Protein 2Q2G (pdb70)

Structure (mmCIF, N/CA/C/O backbone):
data_2Q2G
#
_entry.id   2Q2G
#
_cell.length_a   162.480
_cell.length_b   60.590
_cell.length_c   48.830
_cell.angle_alpha   90.00
_cell.angle_beta   106.19
_cell.angle_gamma   90.00
#
_symmetry.space_group_name_H-M   'C 1 2 1'
#
loop_
_entity.id
_entity.type
_entity.pdbx_description
1 polymer 'Heat shock 40 kDa protein, putative (fragment)'
2 non-polymer 'SULFATE ION'
3 water water
#
loop_
_atom_site.group_PDB
_atom_site.id
_atom_site.type_symbol
_atom_site.label_atom_id
_atom_site.label_alt_id
_atom_site.label_comp_id
_atom_site.label_asym_id
_atom_site.label_entity_id
_atom_site.label_seq_id
_atom_site.pdbx_PDB_ins_code
_atom_site.Cartn_x
_atom_site.Cartn_y
_atom_site.Cartn_z
_atom_site.occupancy
_atom_site.B_iso_or_equiv
_atom_site.auth_seq_id
_atom_site.auth_comp_id
_atom_site.auth_asym_id
_atom_site.auth_atom_id
_atom_site.pdbx_PDB_model_num
ATOM 1 N N . ARG A 1 4 ? -34.839 42.498 23.234 1.00 53.51 4 ARG A N 1
ATOM 2 C CA . ARG A 1 4 ? -33.650 41.745 22.745 1.00 53.74 4 ARG A CA 1
ATOM 3 C C . ARG A 1 4 ? -34.074 40.527 21.922 1.00 52.55 4 ARG A C 1
ATOM 4 O O . ARG A 1 4 ? -35.266 40.313 21.686 1.00 50.60 4 ARG A O 1
ATOM 12 N N . SER A 1 5 ? -33.096 39.737 21.482 1.00 51.66 5 SER A N 1
ATOM 13 C CA . SER A 1 5 ? -33.375 38.540 20.689 1.00 49.84 5 SER A CA 1
ATOM 14 C C . SER A 1 5 ? -32.109 37.755 20.358 1.00 48.50 5 SER A C 1
ATOM 15 O O . SER A 1 5 ? -31.015 38.317 20.297 1.00 49.16 5 SER A O 1
ATOM 18 N N . HIS A 1 6 ? -32.273 36.451 20.144 1.00 46.01 6 HIS A N 1
ATOM 19 C CA . HIS A 1 6 ? -31.164 35.558 19.812 1.00 43.74 6 HIS A CA 1
ATOM 20 C C . HIS A 1 6 ? -31.654 34.499 18.816 1.00 40.86 6 HIS A C 1
ATOM 21 O O . HIS A 1 6 ? -32.850 34.189 18.780 1.00 37.89 6 HIS A O 1
ATOM 28 N N . GLU A 1 7 ? -30.734 33.942 18.025 1.00 36.92 7 GLU A N 1
ATOM 29 C CA . GLU A 1 7 ? -31.085 32.943 17.009 1.00 33.90 7 GLU A CA 1
ATOM 30 C C . GLU A 1 7 ? -30.843 31.499 17.431 1.00 30.60 7 GLU A C 1
ATOM 31 O O . GLU A 1 7 ? -29.871 31.195 18.119 1.00 32.33 7 GLU A O 1
ATOM 37 N N . VAL A 1 8 ? -31.722 30.611 16.980 1.00 25.92 8 VAL A N 1
ATOM 38 C CA . VAL A 1 8 ? -31.645 29.184 17.301 1.00 23.13 8 VAL A CA 1
ATOM 39 C C . VAL A 1 8 ? -31.882 28.362 16.035 1.00 20.76 8 VAL A C 1
ATOM 40 O O . VAL A 1 8 ? -32.841 28.596 15.310 1.00 17.63 8 VAL A O 1
ATOM 44 N N . PRO A 1 9 ? -31.015 27.382 15.755 1.00 19.26 9 PRO A N 1
ATOM 45 C CA . PRO A 1 9 ? -31.243 26.596 14.536 1.00 19.11 9 PRO A CA 1
ATOM 46 C C . PRO A 1 9 ? -32.545 25.782 14.574 1.00 17.27 9 PRO A C 1
ATOM 47 O O . PRO A 1 9 ? -32.961 25.296 15.628 1.00 16.20 9 PRO A O 1
ATOM 51 N N . LEU A 1 10 ? -33.197 25.661 13.423 1.00 15.17 10 LEU A N 1
ATOM 52 C CA . LEU A 1 10 ? -34.406 24.852 13.283 1.00 14.51 10 LEU A CA 1
ATOM 53 C C . LEU A 1 10 ? -34.031 23.827 12.207 1.00 16.03 10 LEU A C 1
ATOM 54 O O . LEU A 1 10 ? -34.019 24.141 11.014 1.00 13.70 10 LEU A O 1
ATOM 59 N N . LEU A 1 11 ? -33.714 22.606 12.630 1.00 15.85 11 LEU A N 1
ATOM 60 C CA . LEU A 1 11 ? -33.294 21.558 11.697 1.00 16.47 11 LEU A CA 1
ATOM 61 C C . LEU A 1 11 ? -34.435 20.888 10.939 1.00 14.74 11 LEU A C 1
ATOM 62 O O . LEU A 1 11 ? -35.344 20.324 11.543 1.00 16.66 11 LEU A O 1
ATOM 67 N N . VAL A 1 12 ? -34.369 20.938 9.612 1.00 15.12 12 VAL A N 1
ATOM 68 C CA . VAL A 1 12 ? -35.399 20.336 8.757 1.00 13.58 12 VAL A CA 1
ATOM 69 C C . VAL A 1 12 ? -34.760 19.395 7.736 1.00 13.68 12 VAL A C 1
ATOM 70 O O . VAL A 1 12 ? -33.553 19.425 7.539 1.00 16.05 12 VAL A O 1
ATOM 74 N N . THR A 1 13 ? -35.571 18.562 7.090 1.00 15.43 13 THR A N 1
ATOM 75 C CA . THR A 1 13 ? -35.053 17.647 6.070 1.00 16.31 13 THR A CA 1
ATOM 76 C C . THR A 1 13 ? -35.421 18.156 4.687 1.00 14.75 13 THR A C 1
ATOM 77 O O . THR A 1 13 ? -36.321 18.991 4.543 1.00 15.20 13 THR A O 1
ATOM 81 N N . LEU A 1 14 ? -34.730 17.654 3.668 1.00 13.35 14 LEU A N 1
ATOM 82 C CA . LEU A 1 14 ? -35.044 18.055 2.303 1.00 12.54 14 LEU A CA 1
ATOM 83 C C . LEU A 1 14 ? -36.470 17.628 1.988 1.00 12.85 14 LEU A C 1
ATOM 84 O O . LEU A 1 14 ? -37.155 18.278 1.204 1.00 11.63 14 LEU A O 1
ATOM 89 N N . GLU A 1 15 ? -36.923 16.526 2.589 1.00 12.32 15 GLU A N 1
ATOM 90 C CA . GLU A 1 15 ? -38.283 16.083 2.335 1.00 14.22 15 GLU A CA 1
ATOM 91 C C . GLU A 1 15 ? -39.284 17.140 2.831 1.00 14.71 15 GLU A C 1
ATOM 92 O O . GLU A 1 15 ? -40.298 17.396 2.187 1.00 12.31 15 GLU A O 1
ATOM 98 N N . GLU A 1 16 ? -38.992 17.751 3.975 1.00 13.38 16 GLU A N 1
ATOM 99 C CA . GLU A 1 16 ? -39.875 18.764 4.535 1.00 14.62 16 GLU A CA 1
ATOM 100 C C . GLU A 1 16 ? -39.878 20.047 3.699 1.00 12.77 16 GLU A C 1
ATOM 101 O O . GLU A 1 16 ? -40.929 20.676 3.508 1.00 14.20 16 GLU A O 1
ATOM 107 N N . LEU A 1 17 ? -38.713 20.413 3.177 1.00 13.15 17 LEU A N 1
ATOM 108 C CA . LEU A 1 17 ? -38.592 21.621 2.366 1.00 14.56 17 LEU A CA 1
ATOM 109 C C . LEU A 1 17 ? -39.178 21.414 0.971 1.00 16.13 17 LEU A C 1
ATOM 110 O O . LEU A 1 17 ? -39.493 22.376 0.267 1.00 15.15 17 LEU A O 1
ATOM 115 N N . TYR A 1 18 ? -39.322 20.154 0.574 1.00 15.22 18 TYR A N 1
ATOM 116 C CA . TYR A 1 18 ? -39.881 19.821 -0.736 1.00 13.93 18 TYR A CA 1
ATOM 117 C C . TYR A 1 18 ? -41.417 19.835 -0.678 1.00 16.03 18 TYR A C 1
ATOM 118 O O . TYR A 1 18 ? -42.082 20.473 -1.493 1.00 15.60 18 TYR A O 1
ATOM 127 N N . LEU A 1 19 ? -41.976 19.139 0.305 1.00 16.35 19 LEU A N 1
ATOM 128 C CA . LEU A 1 19 ? -43.423 19.039 0.443 1.00 17.65 19 LEU A CA 1
ATOM 129 C C . LEU A 1 19 ? -44.083 20.091 1.328 1.00 19.03 19 LEU A C 1
ATOM 130 O O . LEU A 1 19 ? -45.280 20.335 1.211 1.00 18.49 19 LEU A O 1
ATOM 135 N N . GLY A 1 20 ? -43.300 20.731 2.188 1.00 18.99 20 GLY A N 1
ATOM 136 C CA . GLY A 1 20 ? -43.875 21.681 3.125 1.00 18.48 20 GLY A CA 1
ATOM 137 C C . GLY A 1 20 ? -44.294 20.830 4.316 1.00 17.33 20 GLY A C 1
ATOM 138 O O . GLY A 1 20 ? -44.588 19.639 4.157 1.00 20.09 20 GLY A O 1
ATOM 139 N N . LYS A 1 21 ? -44.331 21.410 5.508 1.00 16.17 21 LYS A N 1
ATOM 140 C CA . LYS A 1 21 ? -44.708 20.639 6.684 1.00 17.29 21 LYS A CA 1
ATOM 141 C C . LYS A 1 21 ? -45.183 21.545 7.812 1.00 17.10 21 LYS A C 1
ATOM 142 O O . LYS A 1 21 ? -44.594 22.592 8.062 1.00 16.77 21 LYS A O 1
ATOM 148 N N . ARG A 1 22 ? -46.256 21.152 8.486 1.00 19.50 22 ARG A N 1
ATOM 149 C CA . ARG A 1 22 ? -46.747 21.940 9.611 1.00 23.82 22 ARG A CA 1
ATOM 150 C C . ARG A 1 22 ? -46.527 21.060 10.829 1.00 24.09 22 ARG A C 1
ATOM 151 O O . ARG A 1 22 ? -47.001 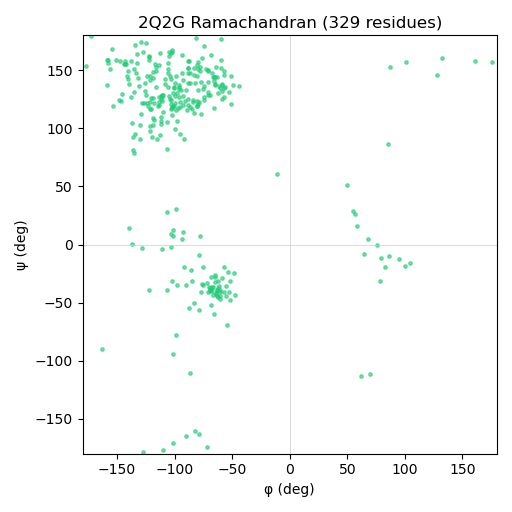19.926 10.862 1.00 23.31 22 ARG A O 1
ATOM 159 N N . LYS A 1 23 ? -45.785 21.551 11.818 1.00 22.98 23 LYS A N 1
ATOM 160 C CA . LYS A 1 23 ? -45.556 20.735 13.004 1.00 24.34 23 LYS A CA 1
ATOM 161 C C . LYS A 1 23 ? -45.248 21.514 14.277 1.00 23.29 23 LYS A C 1
ATOM 162 O O . LYS A 1 23 ? -45.002 22.721 14.246 1.00 22.94 23 LYS A O 1
ATOM 168 N N . LYS A 1 24 ? -45.283 20.797 15.395 1.00 24.55 24 LYS A N 1
ATOM 169 C CA . LYS A 1 24 ? -45.018 21.363 16.710 1.00 24.55 24 LYS A CA 1
ATOM 170 C C . LYS A 1 24 ? -43.528 21.257 17.009 1.00 24.97 24 LYS A C 1
ATOM 171 O O . LYS A 1 24 ? -42.912 20.205 16.814 1.00 22.85 24 LYS A O 1
ATOM 177 N N . ILE A 1 25 ? -42.968 22.365 17.480 1.00 22.20 25 ILE A N 1
ATOM 178 C CA . ILE A 1 25 ? -41.556 22.482 17.804 1.00 22.28 25 ILE A CA 1
ATOM 179 C C . ILE A 1 25 ? -41.378 22.869 19.265 1.00 22.60 25 ILE A C 1
ATOM 180 O O . ILE A 1 25 ? -42.148 23.668 19.793 1.00 22.85 25 ILE A O 1
ATOM 185 N N . LYS A 1 26 ? -40.368 22.308 19.919 1.00 20.24 26 LYS A N 1
ATOM 186 C CA . LYS A 1 26 ? -40.119 22.668 21.305 1.00 19.95 26 LYS A CA 1
ATOM 187 C C . LYS A 1 26 ? -38.992 23.687 21.352 1.00 18.54 26 LYS A C 1
ATOM 188 O O . LYS A 1 26 ? -37.935 23.472 20.769 1.00 18.38 26 LYS A O 1
ATOM 194 N N . VAL A 1 27 ? -39.227 24.809 22.022 1.00 17.00 27 VAL A N 1
ATOM 195 C CA . VAL A 1 27 ? -38.189 25.823 22.142 1.00 16.59 27 VAL A CA 1
ATOM 196 C C . VAL A 1 27 ? -37.929 26.053 23.623 1.00 17.80 27 VAL A C 1
ATOM 197 O O . VAL A 1 27 ? -38.743 25.692 24.473 1.00 18.02 27 VAL A O 1
ATOM 201 N N . THR A 1 28 ? -36.792 26.658 23.925 1.00 15.58 28 THR A N 1
ATOM 202 C CA . THR A 1 28 ? -36.432 26.931 25.300 1.00 20.00 28 THR A CA 1
ATOM 203 C C . THR A 1 28 ? -35.944 28.367 25.378 1.00 20.27 28 THR A C 1
ATOM 204 O O . THR A 1 28 ? -35.362 28.886 24.426 1.00 19.85 28 THR A O 1
ATOM 208 N N . ARG A 1 29 ? -36.190 29.010 26.509 1.00 20.48 29 ARG A N 1
ATOM 209 C CA . ARG A 1 29 ? -35.747 30.383 26.698 1.00 20.21 29 ARG A CA 1
ATOM 210 C C . ARG A 1 29 ? -35.670 30.715 28.188 1.00 20.50 29 ARG A C 1
ATOM 211 O O . ARG A 1 29 ? -36.296 30.048 29.012 1.00 17.37 29 ARG A O 1
ATOM 219 N N . LYS A 1 30 ? -34.893 31.745 28.511 1.00 20.52 30 LYS A N 1
ATOM 220 C CA . LYS A 1 30 ? -34.675 32.198 29.887 1.00 21.35 30 LYS A CA 1
ATOM 221 C C . LYS A 1 30 ? -35.874 32.941 30.477 1.00 22.19 30 LYS A C 1
ATOM 222 O O . LYS A 1 30 ? -36.373 33.906 29.890 1.00 21.40 30 LYS A O 1
ATOM 228 N N . ARG A 1 31 ? -36.329 32.492 31.646 1.00 20.02 31 ARG A N 1
ATOM 229 C CA . ARG A 1 31 ? -37.462 33.119 32.329 1.00 21.18 31 ARG A CA 1
ATOM 230 C C . ARG A 1 31 ? -37.204 33.158 33.842 1.00 20.55 31 ARG A C 1
ATOM 231 O O . ARG A 1 31 ? -36.626 32.223 34.394 1.00 21.18 31 ARG A O 1
ATOM 239 N N . PHE A 1 32 ? -37.625 34.236 34.499 1.00 20.56 32 PHE A N 1
ATOM 240 C CA . PHE A 1 32 ? -37.460 34.364 35.949 1.00 23.31 32 PHE A CA 1
ATOM 241 C C . PHE A 1 32 ? -38.642 33.715 36.650 1.00 22.15 32 PHE A C 1
ATOM 242 O O . PHE A 1 32 ? -39.787 34.132 36.471 1.00 24.97 32 PHE A O 1
ATOM 250 N N . ILE A 1 33 ? -38.352 32.686 37.443 1.00 22.59 33 ILE A N 1
ATOM 251 C CA . ILE A 1 33 ? -39.366 31.953 38.189 1.00 21.80 33 ILE A CA 1
ATOM 252 C C . ILE A 1 33 ? -38.924 31.890 39.650 1.00 19.97 33 ILE A C 1
ATOM 253 O O . ILE A 1 33 ? -37.843 31.387 39.958 1.00 19.41 33 ILE A O 1
ATOM 258 N N . GLU A 1 34 ? -39.753 32.406 40.548 1.00 21.25 34 GLU A N 1
ATOM 259 C CA . GLU A 1 34 ? -39.413 32.410 41.968 1.00 23.43 34 GLU A CA 1
ATOM 260 C C . GLU A 1 34 ? -37.991 32.961 42.190 1.00 23.22 34 GLU A C 1
ATOM 261 O O . GLU A 1 34 ? -37.153 32.327 42.837 1.00 20.27 34 GLU A O 1
ATOM 267 N N . HIS A 1 35 ? -37.727 34.135 41.613 1.00 24.02 35 HIS A N 1
ATOM 268 C CA . HIS A 1 35 ? -36.444 34.839 41.754 1.00 23.73 35 HIS A CA 1
ATOM 269 C C . HIS A 1 35 ? -35.203 34.217 41.113 1.00 24.32 35 HIS A C 1
ATOM 270 O O . HIS A 1 35 ? -34.096 34.734 41.279 1.00 26.12 35 HIS A O 1
ATOM 277 N N . LYS A 1 36 ? -35.373 33.126 40.374 1.00 23.23 36 LYS A N 1
ATOM 278 C CA . LYS A 1 36 ? -34.234 32.474 39.735 1.00 23.42 36 LYS A CA 1
ATOM 279 C C . LYS A 1 36 ? -34.423 32.331 38.228 1.00 21.93 36 LYS A C 1
ATOM 280 O O . LYS A 1 36 ? -35.545 32.120 37.757 1.00 19.59 36 LYS A O 1
ATOM 286 N N . VAL A 1 37 ? -33.330 32.447 37.477 1.00 20.69 37 VAL A N 1
ATOM 287 C CA . VAL A 1 37 ? -33.408 32.293 36.029 1.00 20.37 37 VAL A CA 1
ATOM 288 C C . VAL A 1 37 ? -33.557 30.802 35.755 1.00 20.20 37 VAL A C 1
ATOM 289 O O . VAL A 1 37 ? -32.841 29.992 36.328 1.00 21.14 37 VAL A O 1
ATOM 293 N N . ARG A 1 38 ? -34.493 30.447 34.884 1.00 19.03 38 ARG A N 1
ATOM 294 C CA . ARG A 1 38 ? -34.732 29.052 34.546 1.00 19.94 38 ARG A CA 1
ATOM 295 C C . ARG A 1 38 ? -34.815 28.913 33.025 1.00 20.71 38 ARG A C 1
ATOM 296 O O . ARG A 1 38 ? -35.114 29.885 32.326 1.00 19.74 38 ARG A O 1
ATOM 304 N N . ASN A 1 39 ? -34.546 27.714 32.516 1.00 20.84 39 ASN A N 1
ATOM 305 C CA . ASN A 1 39 ? -34.648 27.453 31.082 1.00 23.63 39 ASN A CA 1
ATOM 306 C C . ASN A 1 39 ? -36.040 26.862 30.880 1.00 24.89 39 ASN A C 1
ATOM 307 O O . ASN A 1 39 ? -36.242 25.657 31.042 1.00 27.43 39 ASN A O 1
ATOM 312 N N . GLU A 1 40 ? -36.996 27.715 30.528 1.00 21.78 40 GLU A N 1
ATOM 313 C CA . GLU A 1 40 ? -38.373 27.287 30.349 1.00 21.07 40 GLU A CA 1
ATOM 314 C C . GLU A 1 40 ? -38.685 26.808 28.941 1.00 20.59 40 GLU A C 1
ATOM 315 O O . GLU A 1 40 ? -38.467 27.530 27.975 1.00 15.75 40 GLU A O 1
ATOM 321 N N . GLU A 1 41 ? -39.204 25.589 28.841 1.00 19.07 41 GLU A N 1
ATOM 322 C CA . GLU A 1 41 ? -39.574 25.014 27.549 1.00 22.63 41 GLU A CA 1
ATOM 323 C C . GLU A 1 41 ? -40.994 25.452 27.209 1.00 20.65 41 GLU A C 1
ATOM 324 O O . GLU A 1 41 ? -41.808 25.660 28.105 1.00 21.37 41 GLU A O 1
ATOM 330 N N . ASN A 1 42 ? -41.271 25.634 25.917 1.00 19.00 42 ASN A N 1
ATOM 331 C CA . ASN A 1 42 ? -42.609 25.984 25.444 1.00 18.98 42 ASN A CA 1
ATOM 332 C C . ASN A 1 42 ? -42.731 25.320 24.075 1.00 19.57 42 ASN A C 1
ATOM 333 O O . ASN A 1 42 ? -41.720 25.007 23.436 1.00 19.03 42 ASN A O 1
ATOM 338 N N . ILE A 1 43 ? -43.958 25.093 23.633 1.00 18.52 43 ILE A N 1
ATOM 339 C CA . ILE A 1 43 ? -44.185 24.457 22.341 1.00 18.56 43 ILE A CA 1
ATOM 340 C C . ILE A 1 43 ? -44.803 25.438 21.365 1.00 17.35 43 ILE A C 1
ATOM 341 O O . ILE A 1 43 ? -45.836 26.037 21.663 1.00 16.99 43 ILE A O 1
ATOM 346 N N . VAL A 1 44 ? -44.164 25.612 20.209 1.00 15.74 44 VAL A N 1
ATOM 347 C CA . VAL A 1 44 ? -44.691 26.521 19.200 1.00 17.37 44 VAL A CA 1
ATOM 348 C C . VAL A 1 44 ? -44.914 25.759 17.910 1.00 19.25 44 VAL A C 1
ATOM 349 O O . VAL A 1 44 ? -44.362 24.677 17.704 1.00 17.84 44 VAL A O 1
ATOM 353 N N . GLU A 1 45 ? -45.730 26.335 17.042 1.00 19.46 45 GLU A N 1
ATOM 354 C CA . GLU A 1 45 ? -46.022 25.712 15.770 1.00 22.31 45 GLU A CA 1
ATOM 355 C C . GLU A 1 45 ? -45.230 26.403 14.679 1.00 20.82 45 GLU A C 1
ATOM 356 O O . GLU A 1 45 ? -45.031 27.615 14.721 1.00 19.85 45 GLU A O 1
ATOM 362 N N . VAL A 1 46 ? -44.756 25.626 13.714 1.00 20.51 46 VAL A N 1
ATOM 363 C CA . VAL A 1 46 ? -44.022 26.196 12.590 1.00 19.96 46 VAL A CA 1
ATOM 364 C C . VAL A 1 46 ? -44.604 25.613 11.302 1.00 21.41 46 VAL A C 1
ATOM 365 O O . VAL A 1 46 ? -45.032 24.456 11.258 1.00 19.19 46 VAL A O 1
ATOM 369 N N . GLU A 1 47 ? -44.666 26.434 10.266 1.00 19.33 47 GLU A N 1
ATOM 370 C CA . GLU A 1 47 ? -45.167 25.979 8.984 1.00 22.71 47 GLU A CA 1
ATOM 371 C C . GLU A 1 47 ? -43.997 26.146 8.021 1.00 21.10 47 GLU A C 1
ATOM 372 O O . GLU A 1 47 ? -43.614 27.266 7.680 1.00 18.44 47 GLU A O 1
ATOM 378 N N . ILE A 1 48 ? -43.398 25.028 7.628 1.00 16.62 48 ILE A N 1
ATOM 379 C CA . ILE A 1 48 ? -42.265 25.049 6.707 1.00 18.15 48 ILE A CA 1
ATOM 380 C C . ILE A 1 48 ? -42.853 25.118 5.295 1.00 17.61 48 ILE A C 1
ATOM 381 O O . ILE A 1 48 ? -43.659 24.271 4.921 1.00 18.31 48 ILE A O 1
ATOM 386 N N . LYS A 1 49 ? -42.452 26.132 4.532 1.00 16.90 49 LYS A N 1
ATOM 387 C CA . LYS A 1 49 ? -42.950 26.342 3.171 1.00 17.54 49 LYS A CA 1
ATOM 388 C C . LYS A 1 49 ? -42.075 25.683 2.093 1.00 14.86 49 LYS A C 1
ATOM 389 O O . LYS A 1 49 ? -40.860 25.687 2.193 1.00 13.40 49 LYS A O 1
ATOM 395 N N . PRO A 1 50 ? -42.689 25.120 1.037 1.00 16.72 50 PRO A N 1
ATOM 396 C CA . PRO A 1 50 ? -41.884 24.484 -0.019 1.00 17.03 50 PRO A CA 1
ATOM 397 C C . PRO A 1 50 ? -40.873 25.450 -0.623 1.00 17.52 50 PRO A C 1
ATOM 398 O O . PRO A 1 50 ? -41.214 26.590 -0.929 1.00 15.60 50 PRO A O 1
ATOM 402 N N . GLY A 1 51 ? -39.636 24.997 -0.789 1.00 16.13 51 GLY A N 1
ATOM 403 C CA . GLY A 1 51 ? -38.617 25.840 -1.390 1.00 15.34 51 GLY A CA 1
ATOM 404 C C . GLY A 1 51 ? -37.838 26.780 -0.494 1.00 14.61 51 GLY A C 1
ATOM 405 O O . GLY A 1 51 ? -36.854 27.368 -0.933 1.00 17.72 51 GLY A O 1
ATOM 406 N N . TRP A 1 52 ? -38.255 26.938 0.757 1.00 14.31 52 TRP A N 1
ATOM 407 C CA . TRP A 1 52 ? -37.516 27.809 1.659 1.00 15.17 52 TRP A CA 1
ATOM 408 C C . TRP A 1 52 ? -36.042 27.423 1.610 1.00 18.22 52 TRP A C 1
ATOM 409 O O . TRP A 1 52 ? -35.718 26.248 1.473 1.00 15.69 52 TRP A O 1
ATOM 420 N N . LYS A 1 53 ? -35.153 28.406 1.726 1.00 18.80 53 LYS A N 1
ATOM 421 C CA . LYS A 1 53 ? -33.720 28.134 1.696 1.00 21.53 53 LYS A CA 1
ATOM 422 C C . LYS A 1 53 ? -33.105 28.191 3.096 1.00 22.87 53 LYS A C 1
ATOM 423 O O . LYS A 1 53 ? -33.715 28.713 4.029 1.00 20.61 53 LYS A O 1
ATOM 429 N N . ASP A 1 54 ? -31.893 27.653 3.235 1.00 22.65 54 ASP A N 1
ATOM 430 C CA . ASP A 1 54 ? -31.180 27.687 4.515 1.00 22.96 54 ASP A CA 1
ATOM 431 C C . ASP A 1 54 ? -30.876 29.147 4.858 1.00 22.85 54 ASP A C 1
ATOM 432 O O . ASP A 1 54 ? -30.485 29.925 3.989 1.00 20.93 54 ASP A O 1
ATOM 437 N N . GLY A 1 55 ? -31.050 29.514 6.122 1.00 19.48 55 GLY A N 1
ATOM 438 C CA . GLY A 1 55 ? -30.788 30.881 6.522 1.00 21.89 55 GLY A CA 1
ATOM 439 C C . GLY A 1 55 ? -32.064 31.668 6.726 1.00 18.53 55 GLY A C 1
ATOM 440 O O . GLY A 1 55 ? -32.045 32.741 7.328 1.00 20.45 55 GLY A O 1
ATOM 441 N N . THR A 1 56 ? -33.171 31.136 6.221 1.00 20.19 56 THR A N 1
ATOM 442 C CA . THR A 1 56 ? -34.474 31.781 6.358 1.00 19.01 56 THR A CA 1
ATOM 443 C C . THR A 1 56 ? -34.765 31.978 7.844 1.00 20.00 56 THR A C 1
ATOM 444 O O . THR A 1 56 ? -34.690 31.028 8.627 1.00 17.23 56 THR A O 1
ATOM 448 N N . LYS A 1 57 ? -35.081 33.214 8.229 1.00 18.42 57 LYS A N 1
ATOM 449 C CA . LYS A 1 57 ? -35.353 33.544 9.635 1.00 19.16 57 LYS A CA 1
ATOM 450 C C . LYS A 1 57 ? -36.835 33.655 9.973 1.00 16.47 57 LYS A C 1
ATOM 451 O O . LYS A 1 57 ? -37.606 34.273 9.241 1.00 13.33 57 LYS A O 1
ATOM 457 N N . LEU A 1 58 ? -37.221 33.070 11.101 1.00 14.31 58 LEU A N 1
ATOM 458 C CA . LEU A 1 58 ? -38.597 33.115 11.566 1.00 16.23 58 LEU A CA 1
ATOM 459 C C . LEU A 1 58 ? -38.553 33.786 12.944 1.00 17.19 58 LEU A C 1
ATOM 460 O O . LEU A 1 58 ? -37.935 33.262 13.870 1.00 15.97 58 LEU A O 1
ATOM 465 N N . THR A 1 59 ? -39.187 34.951 13.069 1.00 14.49 59 THR A N 1
ATOM 466 C CA . THR A 1 59 ? -39.188 35.685 14.333 1.00 14.72 59 THR A CA 1
ATOM 467 C C . THR A 1 59 ? -40.460 35.466 15.152 1.00 15.27 59 THR A C 1
ATOM 468 O O . THR A 1 59 ? -41.560 35.845 14.735 1.00 16.87 59 THR A O 1
ATOM 472 N N . TYR A 1 60 ? -40.304 34.850 16.318 1.00 14.02 60 TYR A N 1
ATOM 473 C CA . TYR A 1 60 ? -41.430 34.608 17.207 1.00 15.07 60 TYR A CA 1
ATOM 474 C C . TYR A 1 60 ? -41.420 35.663 18.285 1.00 15.42 60 TYR A C 1
ATOM 475 O O . TYR A 1 60 ? -40.671 35.549 19.253 1.00 14.16 60 TYR A O 1
ATOM 484 N N . SER A 1 61 ? -42.254 36.689 18.113 1.00 16.39 61 SER A N 1
ATOM 485 C CA . SER A 1 61 ? -42.334 37.786 19.076 1.00 17.74 61 SER A CA 1
ATOM 486 C C . SER A 1 61 ? -42.707 37.317 20.484 1.00 18.05 61 SER A C 1
ATOM 487 O O . SER A 1 61 ? -43.661 36.559 20.665 1.00 18.36 61 SER A O 1
ATOM 490 N N . GLY A 1 62 ? -41.955 37.787 21.470 1.00 18.33 62 GLY A N 1
ATOM 491 C CA . GLY A 1 62 ? -42.229 37.445 22.856 1.00 18.07 62 GLY A CA 1
ATOM 492 C C . GLY A 1 62 ? -41.830 36.052 23.325 1.00 18.12 62 GLY A C 1
ATOM 493 O O . GLY A 1 62 ? -42.039 35.722 24.495 1.00 18.63 62 GLY A O 1
ATOM 494 N N . GLU A 1 63 ? -41.261 35.234 22.443 1.00 16.22 63 GLU A N 1
ATOM 495 C CA . GLU A 1 63 ? -40.852 33.875 22.828 1.00 18.40 63 GLU A CA 1
ATOM 496 C C . GLU A 1 63 ? -39.400 33.781 23.271 1.00 19.54 63 GLU A C 1
ATOM 497 O O . GLU A 1 63 ? -38.893 32.682 23.534 1.00 18.83 63 GLU A O 1
ATOM 503 N N . GLY A 1 64 ? -38.732 34.930 23.350 1.00 19.33 64 GLY A N 1
ATOM 504 C CA . GLY A 1 64 ? -37.330 34.954 23.738 1.00 17.98 64 GLY A CA 1
ATOM 505 C C . GLY A 1 64 ? -37.029 35.084 25.225 1.00 18.20 64 GLY A C 1
ATOM 506 O O . GLY A 1 64 ? -37.896 34.891 26.074 1.00 14.66 64 GLY A O 1
ATOM 507 N N . ASP A 1 65 ? -35.782 35.419 25.535 1.00 17.59 65 ASP A N 1
ATOM 508 C CA . ASP A 1 65 ? -35.345 35.555 26.918 1.00 20.27 65 ASP A CA 1
ATOM 509 C C . ASP A 1 65 ? -35.901 36.773 27.644 1.00 20.33 65 ASP A C 1
ATOM 510 O O . ASP A 1 65 ? -36.163 37.815 27.039 1.00 18.22 65 ASP A O 1
ATOM 515 N N . GLN A 1 66 ? -36.067 36.621 28.954 1.00 20.62 66 GLN A N 1
ATOM 516 C CA . GLN A 1 66 ? -36.555 37.690 29.816 1.00 23.96 66 GLN A CA 1
ATOM 517 C C . GLN A 1 66 ? -35.335 38.229 30.557 1.00 26.12 66 GLN A C 1
ATOM 518 O O . GLN A 1 66 ? -34.615 37.476 31.218 1.00 24.34 66 GLN A O 1
ATOM 524 N N . GLU A 1 67 ? -35.103 39.533 30.441 1.00 28.79 67 GLU A N 1
ATOM 525 C CA . GLU A 1 67 ? -33.945 40.164 31.065 1.00 33.48 67 GLU A CA 1
ATOM 526 C C . GLU A 1 67 ? -34.063 40.398 32.568 1.00 32.91 67 GLU A C 1
ATOM 527 O O . GLU A 1 67 ? -33.095 40.215 33.308 1.00 33.09 67 GLU A O 1
ATOM 533 N N . SER A 1 68 ? -35.240 40.827 33.004 1.00 32.81 68 SER A N 1
ATOM 534 C CA . SER A 1 68 ? -35.500 41.108 34.415 1.00 34.22 68 SER A CA 1
ATOM 535 C C . SER A 1 68 ? -36.872 40.574 34.799 1.00 32.71 68 SER A C 1
ATOM 536 O O . SER A 1 68 ? -37.723 40.379 33.938 1.00 31.18 68 SER A O 1
ATOM 539 N N . PRO A 1 69 ? -37.104 40.330 36.101 1.00 33.27 69 PRO A N 1
ATOM 540 C CA . PRO A 1 69 ? -38.399 39.817 36.556 1.00 33.80 69 PRO A CA 1
ATOM 541 C C . PRO A 1 69 ? -39.532 40.764 36.181 1.00 34.83 69 PRO A C 1
ATOM 542 O O . PRO A 1 69 ? -39.396 41.981 36.301 1.00 34.87 69 PRO A O 1
ATOM 546 N N . GLY A 1 70 ? -40.643 40.201 35.720 1.00 36.55 70 GLY A N 1
ATOM 547 C CA . GLY A 1 70 ? -41.780 41.022 35.345 1.00 39.29 70 GLY A CA 1
ATOM 548 C C . GLY A 1 70 ? -41.679 41.705 33.989 1.00 41.00 70 GLY A C 1
ATOM 549 O O . GLY A 1 70 ? -42.700 41.917 33.337 1.00 43.70 70 GLY A O 1
ATOM 550 N N . THR A 1 71 ? -40.469 42.062 33.561 1.00 40.89 71 THR A N 1
ATOM 551 C CA . THR A 1 71 ? -40.299 42.728 32.272 1.00 40.55 71 THR A CA 1
ATOM 552 C C . THR A 1 71 ? -40.720 41.803 31.136 1.00 38.71 71 THR A C 1
ATOM 553 O O . THR A 1 71 ? -40.653 40.577 31.255 1.00 38.23 71 THR A O 1
ATOM 557 N N . SER A 1 72 ? -41.158 42.399 30.034 1.00 35.87 72 SER A N 1
ATOM 558 C CA . SER A 1 72 ? -41.609 41.636 28.884 1.00 32.88 72 SER A CA 1
ATOM 559 C C . SER A 1 72 ? -40.470 40.937 28.156 1.00 28.77 72 SER A C 1
ATOM 560 O O . SER A 1 72 ? -39.444 41.536 27.852 1.00 26.89 72 SER A O 1
ATOM 563 N N . PRO A 1 73 ? -40.648 39.643 27.868 1.00 26.90 73 PRO A N 1
ATOM 564 C CA . PRO A 1 73 ? -39.668 38.803 27.173 1.00 25.72 73 PRO A CA 1
ATOM 565 C C . PRO A 1 73 ? -39.273 39.352 25.803 1.00 24.11 73 PRO A C 1
ATOM 566 O O . PRO A 1 73 ? -40.069 40.009 25.135 1.00 25.20 73 PRO A O 1
ATOM 570 N N . GLY A 1 74 ? -38.038 39.078 25.397 1.00 22.44 74 GLY A N 1
ATOM 571 C CA . GLY A 1 74 ? -37.561 39.510 24.099 1.00 19.51 74 GLY A CA 1
ATOM 572 C C . GLY A 1 74 ? -38.106 38.570 23.032 1.00 18.20 74 GLY A C 1
ATOM 573 O O . GLY A 1 74 ? -39.056 37.832 23.286 1.00 16.95 74 GLY A O 1
ATOM 574 N N . ASP A 1 75 ? -37.514 38.584 21.844 1.00 15.64 75 ASP A N 1
ATOM 575 C CA . ASP A 1 75 ? -37.991 37.715 20.770 1.00 17.01 75 ASP A CA 1
ATOM 576 C C . ASP A 1 75 ? -37.078 36.520 20.496 1.00 15.44 75 ASP A C 1
ATOM 577 O O . ASP A 1 75 ? -35.876 36.553 20.784 1.00 17.38 75 ASP A O 1
ATOM 582 N N . LEU A 1 76 ? -37.655 35.464 19.927 1.00 14.97 76 LEU A N 1
ATOM 583 C CA . LEU A 1 76 ? -36.885 34.267 19.580 1.00 17.53 76 LEU A CA 1
ATOM 584 C C . LEU A 1 76 ? -36.787 34.161 18.051 1.00 14.68 76 LEU A C 1
ATOM 585 O O . LEU A 1 76 ? -37.798 34.237 17.363 1.00 14.12 76 LEU A O 1
ATOM 590 N N . VAL A 1 77 ? -35.578 33.998 17.525 1.00 13.28 77 VAL A N 1
ATOM 591 C CA . VAL A 1 77 ? -35.400 33.874 16.080 1.00 14.43 77 VAL A CA 1
ATOM 592 C C . VAL A 1 77 ? -34.905 32.477 15.707 1.00 15.44 77 VAL A C 1
ATOM 593 O O . VAL A 1 77 ? -33.845 32.045 16.164 1.00 17.16 77 VAL A O 1
ATOM 597 N N . LEU A 1 78 ? -35.692 31.778 14.892 1.00 14.23 78 LEU A N 1
ATOM 598 C CA . LEU A 1 78 ? -35.360 30.431 14.439 1.00 16.16 78 LEU A CA 1
ATOM 599 C C . LEU A 1 78 ? -34.788 30.539 13.032 1.00 16.85 78 LEU A C 1
ATOM 600 O O . LEU A 1 78 ? -35.294 31.313 12.208 1.00 14.37 78 LEU A O 1
ATOM 605 N N . ILE A 1 79 ? -33.742 29.760 12.763 1.00 13.74 79 ILE A N 1
ATOM 606 C CA . ILE A 1 79 ? -33.065 29.780 11.470 1.00 13.28 79 ILE A CA 1
ATOM 607 C C . ILE A 1 79 ? -33.094 28.404 10.825 1.00 14.87 79 ILE A C 1
ATOM 608 O O . ILE A 1 79 ? -32.609 27.435 11.417 1.00 12.95 79 ILE A O 1
ATOM 613 N N . ILE A 1 80 ? -33.644 28.323 9.613 1.00 14.77 80 ILE A N 1
ATOM 614 C CA . ILE A 1 80 ? -33.714 27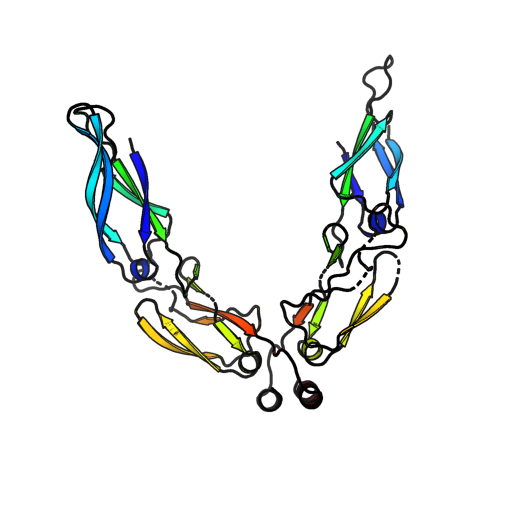.053 8.897 1.00 16.86 80 ILE A CA 1
ATOM 615 C C . ILE A 1 80 ? -32.321 26.517 8.624 1.00 14.40 80 ILE A C 1
ATOM 616 O O . ILE A 1 80 ? -31.452 27.225 8.120 1.00 13.33 80 ILE A O 1
ATOM 621 N N . GLN A 1 81 ? -32.122 25.252 8.970 1.00 15.62 81 GLN A N 1
ATOM 622 C CA . GLN A 1 81 ? -30.850 24.581 8.744 1.00 14.96 81 GLN A CA 1
ATOM 623 C C . GLN A 1 81 ? -31.217 23.190 8.225 1.00 12.78 81 GLN A C 1
ATOM 624 O O . GLN A 1 81 ? -31.986 22.478 8.852 1.00 15.17 81 GLN A O 1
ATOM 630 N N . THR A 1 82 ? -30.655 22.805 7.088 1.00 13.79 82 THR A N 1
ATOM 631 C CA . THR A 1 82 ? -30.982 21.520 6.463 1.00 12.55 82 THR A CA 1
ATOM 632 C C . THR A 1 82 ? -30.065 20.356 6.846 1.00 12.74 82 THR A C 1
ATOM 633 O O . THR A 1 82 ? -28.849 20.442 6.722 1.00 13.86 82 THR A O 1
ATOM 637 N N . LYS A 1 83 ? -30.666 19.262 7.290 1.00 15.02 83 LYS A N 1
ATOM 638 C CA . LYS A 1 83 ? -29.903 18.085 7.676 1.00 18.74 83 LYS A CA 1
ATOM 639 C C . LYS A 1 83 ? -29.325 17.364 6.464 1.00 19.40 83 LYS A C 1
ATOM 640 O O . LYS A 1 83 ? -29.874 17.429 5.363 1.00 15.85 83 LYS A O 1
ATOM 646 N N . THR A 1 84 ? -28.197 16.691 6.662 1.00 19.25 84 THR A N 1
ATOM 647 C CA . THR A 1 84 ? -27.563 15.957 5.571 1.00 19.71 84 THR A CA 1
ATOM 648 C C . THR A 1 84 ? -28.524 14.880 5.078 1.00 19.99 84 THR A C 1
ATOM 649 O O . THR A 1 84 ? -29.176 14.201 5.867 1.00 18.06 84 THR A O 1
ATOM 653 N N . HIS A 1 85 ? -28.634 14.749 3.763 1.00 20.80 85 HIS A N 1
ATOM 654 C CA . HIS A 1 85 ? -29.520 13.758 3.176 1.00 20.53 85 HIS A CA 1
ATOM 655 C C . HIS A 1 85 ? -28.658 12.608 2.666 1.00 21.73 85 HIS A C 1
ATOM 656 O O . HIS A 1 85 ? -27.564 12.829 2.176 1.00 22.09 85 HIS A O 1
ATOM 663 N N . PRO A 1 86 ? -29.148 11.367 2.754 1.00 23.54 86 PRO A N 1
ATOM 664 C CA . PRO A 1 86 ? -28.316 10.258 2.278 1.00 25.01 86 PRO A CA 1
ATOM 665 C C . PRO A 1 86 ? -28.261 10.028 0.774 1.00 23.92 86 PRO A C 1
ATOM 666 O O . PRO A 1 86 ? -27.452 9.233 0.311 1.00 23.23 86 PRO A O 1
ATOM 670 N N . ARG A 1 87 ? -29.106 10.721 0.017 1.00 21.98 87 ARG A N 1
ATOM 671 C CA . ARG A 1 87 ? -29.170 10.516 -1.429 1.00 21.35 87 ARG A CA 1
ATOM 672 C C . ARG A 1 87 ? -28.913 11.770 -2.278 1.00 20.22 87 ARG A C 1
ATOM 673 O O . ARG A 1 87 ? -28.256 11.699 -3.324 1.00 19.01 87 ARG A O 1
ATOM 681 N N . PHE A 1 88 ? -29.422 12.917 -1.833 1.00 16.07 88 PHE A N 1
ATOM 682 C CA . PHE A 1 88 ? -29.262 14.170 -2.594 1.00 15.96 88 PHE A CA 1
ATOM 683 C C . PHE A 1 88 ? -28.476 15.295 -1.919 1.00 13.81 88 PHE A C 1
ATOM 684 O O . PHE A 1 88 ? -28.422 15.383 -0.697 1.00 12.63 88 PHE A O 1
ATOM 692 N N . THR A 1 89 ? -27.919 16.171 -2.756 1.00 12.63 89 THR A N 1
ATOM 693 C CA . THR A 1 89 ? -27.212 17.385 -2.337 1.00 15.13 89 THR A CA 1
ATOM 694 C C . THR A 1 89 ? -27.996 18.532 -3.002 1.00 14.69 89 THR A C 1
ATOM 695 O O . THR A 1 89 ? -28.219 18.498 -4.207 1.00 16.12 89 THR A O 1
ATOM 699 N N . ARG A 1 90 ? -28.440 19.529 -2.244 1.00 12.56 90 ARG A N 1
ATOM 700 C CA . ARG A 1 90 ? -29.194 20.624 -2.870 1.00 12.53 90 ARG A CA 1
ATOM 701 C C . ARG A 1 90 ? -28.219 21.684 -3.394 1.00 14.42 90 ARG A C 1
ATOM 702 O O . ARG A 1 90 ? -27.236 21.982 -2.735 1.00 14.40 90 ARG A O 1
ATOM 710 N N . ASP A 1 91 ? -28.485 22.225 -4.582 1.00 15.39 91 ASP A N 1
ATOM 711 C CA . ASP A 1 91 ? -27.657 23.279 -5.197 1.00 19.06 91 ASP A CA 1
ATOM 712 C C . ASP A 1 91 ? -28.646 24.331 -5.731 1.00 17.63 91 ASP A C 1
ATOM 713 O O . ASP A 1 91 ? -29.153 24.207 -6.845 1.00 17.40 91 ASP A O 1
ATOM 718 N N . ASP A 1 92 ? -28.899 25.365 -4.933 1.00 17.94 92 ASP A N 1
ATOM 719 C CA . ASP A 1 92 ? -29.868 26.412 -5.267 1.00 19.79 92 ASP A CA 1
ATOM 720 C C . ASP A 1 92 ? -31.224 25.720 -5.388 1.00 16.23 92 ASP A C 1
ATOM 721 O O . ASP A 1 92 ? -31.731 25.227 -4.392 1.00 13.84 92 ASP A O 1
ATOM 726 N N . CYS A 1 93 ? -31.816 25.671 -6.583 1.00 12.18 93 CYS A N 1
ATOM 727 C CA . CYS A 1 93 ? -33.103 24.990 -6.746 1.00 14.02 93 CYS A CA 1
ATOM 728 C C . CYS A 1 93 ? -32.948 23.590 -7.369 1.00 13.03 93 CYS A C 1
ATOM 729 O O . CYS A 1 93 ? -33.936 22.928 -7.695 1.00 11.66 93 CYS A O 1
ATOM 732 N N . HIS A 1 94 ? -31.712 23.141 -7.526 1.00 13.83 94 HIS A N 1
ATOM 733 C CA . HIS A 1 94 ? -31.460 21.830 -8.113 1.00 14.38 94 HIS A CA 1
ATOM 734 C C . HIS A 1 94 ? -31.119 20.780 -7.062 1.00 13.71 94 HIS A C 1
ATOM 735 O O . HIS A 1 94 ? -30.848 21.097 -5.907 1.00 13.62 94 HIS A O 1
ATOM 742 N N . LEU A 1 95 ? -31.162 19.517 -7.472 1.00 13.83 95 LEU A N 1
ATOM 743 C CA . LEU A 1 95 ? -30.805 18.405 -6.593 1.00 12.51 95 LEU A CA 1
ATOM 744 C C . LEU A 1 95 ? -29.736 17.620 -7.344 1.00 14.12 95 LEU A C 1
ATOM 745 O O . LEU A 1 95 ? -29.896 17.344 -8.536 1.00 14.74 95 LEU A O 1
ATOM 750 N N . ILE A 1 96 ? -28.636 17.292 -6.670 1.00 14.20 96 ILE A N 1
ATOM 751 C CA . ILE A 1 96 ? -27.561 16.521 -7.296 1.00 14.95 96 ILE A CA 1
ATOM 752 C C . ILE A 1 96 ? -27.501 15.119 -6.693 1.00 15.98 96 ILE A C 1
ATOM 753 O O . ILE A 1 96 ? -27.626 14.953 -5.484 1.00 15.01 96 ILE A O 1
ATOM 766 N N . LYS A 1 98 ? -25.198 11.443 -6.892 1.00 16.77 98 LYS A N 1
ATOM 767 C CA . LYS A 1 98 ? -23.998 10.781 -7.388 1.00 20.61 98 LYS A CA 1
ATOM 768 C C . LYS A 1 98 ? -24.311 9.291 -7.526 1.00 20.53 98 LYS A C 1
ATOM 769 O O . LYS A 1 98 ? -24.640 8.623 -6.545 1.00 22.39 98 LYS A O 1
ATOM 775 N N . VAL A 1 99 ? -24.208 8.780 -8.747 1.00 19.56 99 VAL A N 1
ATOM 776 C CA . VAL A 1 99 ? -24.499 7.378 -9.023 1.00 18.57 99 VAL A CA 1
ATOM 777 C C . VAL A 1 99 ? -23.236 6.548 -9.238 1.00 18.78 99 VAL A C 1
ATOM 778 O O . VAL A 1 99 ? -22.394 6.894 -10.066 1.00 19.68 99 VAL A O 1
ATOM 782 N N . THR A 1 100 ? -23.113 5.445 -8.505 1.00 18.72 100 THR A N 1
ATOM 783 C CA . THR A 1 100 ? -21.952 4.573 -8.651 1.00 19.95 100 THR A CA 1
ATOM 784 C C . THR A 1 100 ? -22.236 3.502 -9.707 1.00 18.11 100 THR A C 1
ATOM 785 O O . THR A 1 100 ? -23.207 2.753 -9.598 1.00 16.13 100 THR A O 1
ATOM 789 N N . ILE A 1 101 ? -21.383 3.433 -10.724 1.00 19.21 101 ILE A N 1
ATOM 790 C CA . ILE A 1 101 ? -21.559 2.457 -11.795 1.00 19.65 101 ILE A CA 1
ATOM 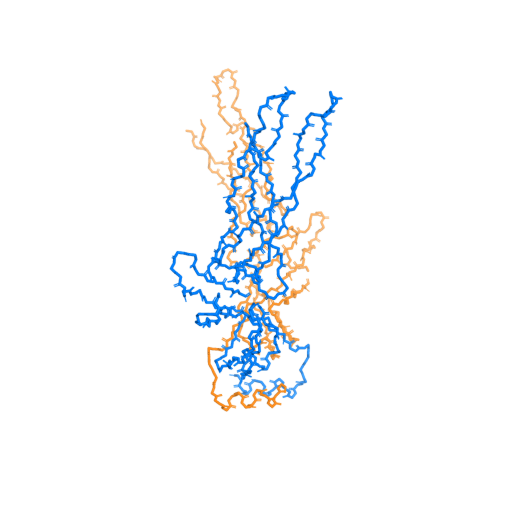791 C C . ILE A 1 101 ? -20.254 1.862 -12.311 1.00 21.18 101 ILE A C 1
ATOM 792 O O . ILE A 1 101 ? -19.190 2.469 -12.178 1.00 22.28 101 ILE A O 1
ATOM 797 N N . PRO A 1 102 ? -20.319 0.648 -12.891 1.00 21.02 102 PRO A N 1
ATOM 798 C CA . PRO A 1 102 ? -19.109 0.022 -13.427 1.00 19.04 102 PRO A CA 1
ATOM 799 C C . PRO A 1 102 ? -18.785 0.672 -14.773 1.00 17.92 102 PRO A C 1
ATOM 800 O O . PRO A 1 102 ? -19.680 1.183 -15.454 1.00 17.49 102 PRO A O 1
ATOM 804 N N . LEU A 1 103 ? -17.508 0.663 -15.143 1.00 15.97 103 LEU A N 1
ATOM 805 C CA . LEU A 1 103 ? -17.058 1.251 -16.399 1.00 17.03 103 LEU A CA 1
ATOM 806 C C . LEU A 1 103 ? -17.826 0.746 -17.626 1.00 16.66 103 LEU A C 1
ATOM 807 O O . LEU A 1 103 ? -18.130 1.528 -18.521 1.00 16.90 103 LEU A O 1
ATOM 812 N N . VAL A 1 104 ? -18.128 -0.549 -17.682 1.00 18.49 104 VAL A N 1
ATOM 813 C CA . VAL A 1 104 ? -18.842 -1.081 -18.853 1.00 19.69 104 VAL A CA 1
ATOM 814 C C . VAL A 1 104 ? -20.150 -0.329 -19.109 1.00 19.02 104 VAL A C 1
ATOM 815 O O . VAL A 1 104 ? -20.453 0.030 -20.251 1.00 19.99 104 VAL A O 1
ATOM 819 N N . ARG A 1 105 ? -20.911 -0.072 -18.050 1.00 19.53 105 ARG A N 1
ATOM 820 C CA . ARG A 1 105 ? -22.162 0.660 -18.184 1.00 18.91 105 ARG A CA 1
ATOM 821 C C . ARG A 1 105 ? -21.942 2.118 -18.586 1.00 18.61 105 ARG A C 1
ATOM 822 O O . ARG A 1 105 ? -22.720 2.674 -19.356 1.00 18.06 105 ARG A O 1
ATOM 830 N N . ALA A 1 106 ? -20.880 2.737 -18.076 1.00 16.29 106 ALA A N 1
ATOM 831 C CA . ALA A 1 106 ? -20.598 4.128 -18.420 1.00 16.89 106 ALA A CA 1
ATOM 832 C C . ALA A 1 106 ? -20.383 4.265 -19.926 1.00 14.35 106 ALA A C 1
ATOM 833 O O . ALA A 1 106 ? -20.819 5.230 -20.561 1.00 16.80 106 ALA A O 1
ATOM 835 N N . LEU A 1 107 ? -19.704 3.278 -20.487 1.00 17.31 107 LEU A N 1
ATOM 836 C CA . LEU A 1 107 ? -19.379 3.276 -21.901 1.00 17.18 107 LEU A CA 1
ATOM 837 C C . LEU A 1 107 ? -20.470 2.735 -22.811 1.00 19.92 107 LEU A C 1
ATOM 838 O O . LEU A 1 107 ? -20.609 3.195 -23.940 1.00 18.79 107 LEU A O 1
ATOM 843 N N . THR A 1 108 ? -21.255 1.781 -22.320 1.00 19.76 108 THR A N 1
ATOM 844 C CA . THR A 1 108 ? -22.267 1.164 -23.169 1.00 22.62 108 THR A CA 1
ATOM 845 C C . THR A 1 108 ? -23.727 1.453 -22.869 1.00 24.62 108 THR A C 1
ATOM 846 O O . THR A 1 108 ? -24.609 0.998 -23.604 1.00 26.37 108 THR A O 1
ATOM 850 N N . GLY A 1 109 ? -23.993 2.185 -21.794 1.00 22.05 109 GLY A N 1
ATOM 851 C CA . GLY A 1 109 ? -25.367 2.511 -21.461 1.00 20.08 109 GLY A CA 1
ATOM 852 C C . GLY A 1 109 ? -26.009 1.676 -20.370 1.00 18.52 109 GLY A C 1
ATOM 853 O O . GLY A 1 109 ? -25.587 0.552 -20.091 1.00 18.39 109 GLY A O 1
ATOM 854 N N . PHE A 1 110 ? -27.037 2.244 -19.743 1.00 16.28 110 PHE A N 1
ATOM 855 C CA . PHE A 1 110 ? -27.771 1.566 -18.677 1.00 20.28 110 PHE A CA 1
ATOM 856 C C . PHE A 1 110 ? -28.998 2.390 -18.288 1.00 19.23 110 PHE A C 1
ATOM 857 O O . PHE A 1 110 ? -29.249 3.446 -18.862 1.00 21.06 110 PHE A O 1
ATOM 865 N N . THR A 1 111 ? -29.769 1.892 -17.329 1.00 20.42 111 THR A N 1
ATOM 866 C CA . THR A 1 111 ? -30.963 2.593 -16.866 1.00 20.83 111 THR A CA 1
ATOM 867 C C . THR A 1 111 ? -30.755 2.895 -1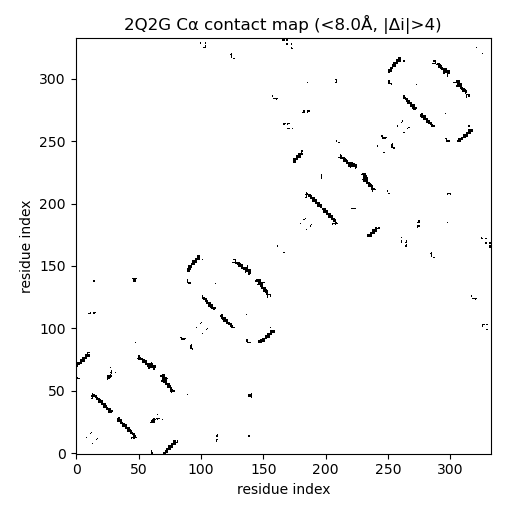5.391 1.00 19.98 111 THR A C 1
ATOM 868 O O . THR A 1 111 ? -30.455 1.998 -14.592 1.00 20.93 111 THR A O 1
ATOM 872 N N . CYS A 1 112 ? -30.902 4.169 -15.039 1.00 19.89 112 CYS A N 1
ATOM 873 C CA . CYS A 1 112 ? -30.667 4.625 -13.672 1.00 20.13 112 CYS A CA 1
ATOM 874 C C . CYS A 1 112 ? -31.917 4.870 -12.845 1.00 20.86 112 CYS A C 1
ATOM 875 O O . CYS A 1 112 ? -32.736 5.734 -13.174 1.00 19.55 112 CYS A O 1
ATOM 878 N N . PRO A 1 113 ? -32.077 4.115 -11.749 1.00 18.94 113 PRO A N 1
ATOM 879 C CA . PRO A 1 113 ? -33.243 4.278 -10.883 1.00 19.65 113 PRO A CA 1
ATOM 880 C C . PRO A 1 113 ? -33.041 5.477 -9.954 1.00 20.13 113 PRO A C 1
ATOM 881 O O . PRO A 1 113 ? -31.919 5.766 -9.538 1.00 22.45 113 PRO A O 1
ATOM 885 N N . VAL A 1 114 ? -34.123 6.185 -9.659 1.00 15.87 114 VAL A N 1
ATOM 886 C CA . VAL A 1 114 ? -34.061 7.327 -8.761 1.00 18.57 114 VAL A CA 1
ATOM 887 C C . VAL A 1 114 ? -35.348 7.389 -7.963 1.00 15.87 114 VAL A C 1
ATOM 888 O O . VAL A 1 114 ? -36.438 7.328 -8.523 1.00 17.23 114 VAL A O 1
ATOM 892 N N . THR A 1 115 ? -35.213 7.492 -6.651 1.00 15.15 115 THR A N 1
ATOM 893 C CA . THR A 1 115 ? -36.363 7.617 -5.775 1.00 15.54 115 THR A CA 1
ATOM 894 C C . THR A 1 115 ? -36.381 9.100 -5.397 1.00 15.75 115 THR A C 1
ATOM 895 O O . THR A 1 115 ? -35.450 9.589 -4.764 1.00 14.15 115 THR A O 1
ATOM 899 N N . THR A 1 116 ? -37.431 9.812 -5.791 1.00 14.78 116 THR A N 1
ATOM 900 C CA . THR A 1 116 ? -37.531 11.246 -5.489 1.00 14.80 116 THR A CA 1
ATOM 901 C C . THR A 1 116 ? -37.872 11.510 -4.016 1.00 15.92 116 THR A C 1
ATOM 902 O O . THR A 1 116 ? -38.201 10.589 -3.256 1.00 12.39 116 THR A O 1
ATOM 906 N N . LEU A 1 117 ? -37.806 12.775 -3.603 1.00 15.88 117 LEU A N 1
ATOM 907 C CA . LEU A 1 117 ? -38.110 13.108 -2.216 1.00 16.96 117 LEU A CA 1
ATOM 908 C C . LEU A 1 117 ? -39.575 12.823 -1.868 1.00 18.90 117 LEU A C 1
ATOM 909 O O . LEU A 1 117 ? -39.904 12.589 -0.708 1.00 18.66 117 LEU A O 1
ATOM 914 N N . ASP A 1 118 ? -40.454 12.848 -2.864 1.00 19.17 118 ASP A N 1
ATOM 915 C CA . ASP A 1 118 ? -41.858 12.542 -2.621 1.00 20.38 118 ASP A CA 1
ATOM 916 C C . ASP A 1 118 ? -42.168 11.084 -2.999 1.00 21.70 118 ASP A C 1
ATOM 917 O O . ASP A 1 118 ? -43.273 10.755 -3.416 1.00 21.24 118 ASP A O 1
ATOM 922 N N . ASN A 1 119 ? -41.159 10.231 -2.845 1.00 23.30 119 ASN A N 1
ATOM 923 C CA . ASN A 1 119 ? -41.253 8.792 -3.098 1.00 24.67 119 ASN A CA 1
ATOM 924 C C . ASN A 1 119 ? -41.699 8.278 -4.459 1.00 23.01 119 ASN A C 1
ATOM 925 O O . ASN A 1 119 ? -42.230 7.166 -4.558 1.00 23.61 119 ASN A O 1
ATOM 930 N N . ARG A 1 120 ? -41.485 9.059 -5.510 1.00 21.23 120 ARG A N 1
ATOM 931 C CA . ARG A 1 120 ? -41.845 8.599 -6.848 1.00 17.35 120 ARG A CA 1
ATOM 932 C C . ARG A 1 120 ? -40.674 7.746 -7.329 1.00 17.14 120 ARG A C 1
ATOM 933 O O . ARG A 1 120 ? -39.537 7.961 -6.917 1.00 16.16 120 ARG A O 1
ATOM 941 N N . ASN A 1 121 ? -40.953 6.782 -8.197 1.00 13.01 121 ASN A N 1
ATOM 942 C CA . ASN A 1 121 ? -39.921 5.887 -8.677 1.00 13.89 121 ASN A CA 1
ATOM 943 C C . ASN A 1 121 ? -39.640 6.115 -10.156 1.00 16.11 121 ASN A C 1
ATOM 944 O O . ASN A 1 121 ? -40.469 5.798 -11.007 1.00 18.52 121 ASN A O 1
ATOM 949 N N . LEU A 1 122 ? -38.463 6.669 -10.442 1.00 12.36 122 LEU A N 1
ATOM 950 C CA . LEU A 1 122 ? -38.048 6.972 -11.808 1.00 14.00 122 LEU A CA 1
ATOM 951 C C . LEU A 1 122 ? -36.991 5.989 -12.311 1.00 15.26 122 LEU A C 1
ATOM 952 O O . LEU A 1 122 ? -36.171 5.475 -11.540 1.00 16.91 122 LEU A O 1
ATOM 957 N N . GLN A 1 123 ? -37.026 5.728 -13.612 1.00 14.02 123 GLN A N 1
ATOM 958 C CA . GLN A 1 123 ? -36.069 4.839 -14.266 1.00 17.12 123 GLN A CA 1
ATOM 959 C C . GLN A 1 123 ? -35.603 5.667 -15.457 1.00 16.88 123 GLN A C 1
ATOM 960 O O . GLN A 1 123 ? -36.320 5.803 -16.446 1.00 17.13 123 GLN A O 1
ATOM 966 N N . ILE A 1 124 ? -34.407 6.227 -15.340 1.00 16.97 124 ILE A N 1
ATOM 967 C CA . ILE A 1 124 ? -33.843 7.099 -16.357 1.00 17.79 124 ILE A CA 1
ATOM 968 C C . ILE A 1 124 ? -32.805 6.457 -17.268 1.00 17.22 124 ILE A C 1
ATOM 969 O O . ILE A 1 124 ? -31.745 6.008 -16.824 1.00 18.05 124 ILE A O 1
ATOM 974 N N . PRO A 1 125 ? -33.091 6.426 -18.571 1.00 17.54 125 PRO A N 1
ATOM 975 C CA . PRO A 1 125 ? -32.129 5.820 -19.488 1.00 19.31 125 PRO A CA 1
ATOM 976 C C . PRO A 1 125 ? -30.917 6.711 -19.725 1.00 18.69 125 PRO A C 1
ATOM 977 O O . PRO A 1 125 ? -31.042 7.923 -19.896 1.00 15.26 125 PRO A O 1
ATOM 981 N N . ILE A 1 126 ? -29.749 6.085 -19.709 1.00 19.54 126 ILE A N 1
ATOM 982 C CA . ILE A 1 126 ? -28.484 6.763 -19.962 1.00 22.01 126 ILE A CA 1
ATOM 983 C C . ILE A 1 126 ? -28.060 6.156 -21.293 1.00 22.28 126 ILE A C 1
ATOM 984 O O . ILE A 1 126 ? -27.662 4.994 -21.343 1.00 19.99 126 ILE A O 1
ATOM 989 N N . LYS A 1 127 ? -28.174 6.930 -22.366 1.00 23.83 127 LYS A N 1
ATOM 990 C CA . LYS A 1 127 ? -27.835 6.439 -23.693 1.00 28.32 127 LYS A CA 1
ATOM 991 C C . LYS A 1 127 ? -26.485 6.916 -24.222 1.00 28.21 127 LYS A C 1
ATOM 992 O O . LYS A 1 127 ? -25.825 6.202 -24.976 1.00 28.89 127 LYS A O 1
ATOM 998 N N . GLU A 1 128 ? -26.076 8.116 -23.825 1.00 27.99 128 GLU A N 1
ATOM 999 C CA . GLU A 1 128 ? -24.796 8.655 -24.258 1.00 28.49 128 GLU A CA 1
ATOM 1000 C C . GLU A 1 128 ? -23.698 8.214 -23.294 1.00 26.47 128 GLU A C 1
ATOM 1001 O O . GLU A 1 128 ? -23.962 7.871 -22.140 1.00 24.45 128 GLU A O 1
ATOM 1007 N N . ILE A 1 129 ? -22.460 8.221 -23.774 1.00 23.49 129 ILE A N 1
ATOM 1008 C CA . ILE A 1 129 ? -21.324 7.837 -22.942 1.00 22.74 129 ILE A CA 1
ATOM 1009 C C . ILE A 1 129 ? -21.164 8.832 -21.797 1.00 21.28 129 ILE A C 1
ATOM 1010 O O . ILE A 1 129 ? -21.274 10.041 -22.000 1.00 20.19 129 ILE A O 1
ATOM 1015 N N . VAL A 1 130 ? -20.907 8.336 -20.594 1.00 20.41 130 VAL A N 1
ATOM 1016 C CA . VAL A 1 130 ? -20.711 9.242 -19.478 1.00 19.75 130 VAL A CA 1
ATOM 1017 C C . VAL A 1 130 ? -19.289 9.094 -18.961 1.00 20.41 130 VAL A C 1
ATOM 1018 O O . VAL A 1 130 ? -18.675 8.022 -19.060 1.00 15.95 130 VAL A O 1
ATOM 1022 N N . ASN A 1 131 ? -18.762 10.189 -18.430 1.00 20.33 131 ASN A N 1
ATOM 1023 C CA . ASN A 1 131 ? -17.407 10.187 -17.915 1.00 22.14 131 ASN A CA 1
ATOM 1024 C C . ASN A 1 131 ? -17.379 10.869 -16.552 1.00 24.07 131 ASN A C 1
ATOM 1025 O O . ASN A 1 131 ? -18.380 11.442 -16.118 1.00 23.64 131 ASN A O 1
ATOM 1030 N N . PRO A 1 132 ? -16.234 10.807 -15.852 1.00 25.26 132 PRO A N 1
ATOM 1031 C CA . PRO A 1 132 ? -16.105 11.424 -14.528 1.00 26.01 132 PRO A CA 1
ATOM 1032 C C . PRO A 1 132 ? -16.586 12.869 -14.370 1.00 26.12 132 PRO A C 1
ATOM 1033 O O . PRO A 1 132 ? -16.941 13.279 -13.266 1.00 29.67 132 PRO A O 1
ATOM 1037 N N . LYS A 1 133 ? -16.622 13.638 -15.452 1.00 25.59 133 LYS A N 1
ATOM 1038 C CA . LYS A 1 133 ? -17.057 15.030 -15.347 1.00 26.58 133 LYS A CA 1
ATOM 1039 C C . LYS A 1 133 ? -18.481 15.298 -15.830 1.00 25.21 133 LYS A C 1
ATOM 1040 O O . LYS A 1 133 ? -18.978 16.417 -15.736 1.00 24.48 133 LYS A O 1
ATOM 1046 N N . THR A 1 134 ? -19.143 14.264 -16.328 1.00 22.45 134 THR A N 1
ATOM 1047 C CA . THR A 1 134 ? -20.501 14.404 -16.824 1.00 22.62 134 THR A CA 1
ATOM 1048 C C . THR A 1 134 ? -21.496 14.906 -15.774 1.00 21.21 134 THR A C 1
ATOM 1049 O O . THR A 1 134 ? -21.471 14.485 -14.618 1.00 21.11 134 THR A O 1
ATOM 1053 N N . ARG A 1 135 ? -22.361 15.825 -16.189 1.00 21.30 135 ARG A N 1
ATOM 1054 C CA . ARG A 1 135 ? -23.428 16.346 -15.336 1.00 20.64 135 ARG A CA 1
ATOM 1055 C C . ARG A 1 135 ? -24.691 16.232 -16.173 1.00 21.99 135 ARG A C 1
ATOM 1056 O O . ARG A 1 135 ? -25.012 17.151 -16.924 1.00 22.45 135 ARG A O 1
ATOM 1064 N N . LYS A 1 136 ? -25.396 15.104 -16.061 1.00 19.89 136 LYS A N 1
ATOM 1065 C CA . LYS A 1 136 ? -26.620 14.890 -16.831 1.00 18.94 136 LYS A CA 1
ATOM 1066 C C . LYS A 1 136 ? -27.793 15.604 -16.174 1.00 18.07 136 LYS A C 1
ATOM 1067 O O . LYS A 1 136 ? -28.161 15.305 -15.039 1.00 15.59 136 LYS A O 1
ATOM 1073 N N . ILE A 1 137 ? -28.388 16.540 -16.903 1.00 17.36 137 ILE A N 1
ATOM 1074 C CA . ILE A 1 137 ? -29.494 17.333 -16.378 1.00 17.17 137 ILE A CA 1
ATOM 1075 C C . ILE A 1 137 ? -30.856 16.724 -16.712 1.00 16.72 137 ILE A C 1
ATOM 1076 O O . ILE A 1 137 ? -31.190 16.534 -17.883 1.00 16.53 137 ILE A O 1
ATOM 1081 N N . VAL A 1 138 ? -31.624 16.404 -15.670 1.00 14.61 138 VAL A N 1
ATOM 1082 C CA . VAL A 1 138 ? -32.961 15.823 -15.806 1.00 16.79 138 VAL A CA 1
ATOM 1083 C C . VAL A 1 138 ? -33.956 16.926 -15.442 1.00 16.67 138 VAL A C 1
ATOM 1084 O O . VAL A 1 138 ? -34.132 17.254 -14.266 1.00 14.65 138 VAL A O 1
ATOM 1088 N N . PRO A 1 139 ? -34.631 17.507 -16.449 1.00 18.25 139 PRO A N 1
ATOM 1089 C CA . PRO A 1 139 ? -35.604 18.583 -16.253 1.00 17.81 139 PRO A CA 1
ATOM 1090 C C . PRO A 1 139 ? -36.677 18.402 -15.192 1.00 16.89 139 PRO A C 1
ATOM 1091 O O . PRO A 1 139 ? -37.267 17.330 -15.046 1.00 14.05 139 PRO A O 1
ATOM 1095 N N . ASN A 1 140 ? -36.907 19.478 -14.450 1.00 13.98 140 ASN A N 1
ATOM 1096 C CA . ASN A 1 140 ? -37.949 19.535 -13.433 1.00 15.51 140 ASN A CA 1
ATOM 1097 C C . ASN A 1 140 ? -37.943 18.538 -12.285 1.00 15.87 140 ASN A C 1
ATOM 1098 O O . ASN A 1 140 ? -38.958 18.402 -11.607 1.00 16.48 140 ASN A O 1
ATOM 1103 N N . GLU A 1 141 ? -36.824 17.854 -12.053 1.00 13.34 141 GLU A N 1
ATOM 1104 C CA . GLU A 1 141 ? -36.767 16.909 -10.948 1.00 14.18 141 GLU A CA 1
ATOM 1105 C C . GLU A 1 141 ? -35.925 17.428 -9.777 1.00 13.77 141 GLU A C 1
ATOM 1106 O O . GLU A 1 141 ? -35.349 16.656 -9.019 1.00 11.66 141 GLU A O 1
ATOM 1112 N N . GLY A 1 142 ? -35.863 18.751 -9.645 1.00 12.65 142 GLY A N 1
ATOM 1113 C CA . GLY A 1 142 ? -35.142 19.359 -8.539 1.00 11.94 142 GLY A CA 1
ATOM 1114 C C . GLY A 1 142 ? -36.126 19.805 -7.462 1.00 13.22 142 GLY A C 1
ATOM 1115 O O . GLY A 1 142 ? -37.198 19.200 -7.297 1.00 14.16 142 GLY A O 1
ATOM 1124 N N . PRO A 1 144 ? -38.720 22.620 -5.387 1.00 16.60 144 PRO A N 1
ATOM 1125 C CA . PRO A 1 144 ? -39.752 23.592 -5.752 1.00 18.73 144 PRO A CA 1
ATOM 1126 C C . PRO A 1 144 ? -39.098 24.956 -5.601 1.00 20.13 144 PRO A C 1
ATOM 1127 O O . PRO A 1 144 ? -38.176 25.119 -4.804 1.00 18.59 144 PRO A O 1
ATOM 1131 N N . ILE A 1 145 ? -39.556 25.927 -6.381 1.00 22.35 145 ILE A N 1
ATOM 1132 C CA . ILE A 1 145 ? -38.999 27.264 -6.321 1.00 25.63 145 ILE A CA 1
ATOM 1133 C C . ILE A 1 145 ? -39.974 28.141 -5.531 1.00 27.80 145 ILE A C 1
ATOM 1134 O O . ILE A 1 145 ? -41.133 28.302 -5.918 1.00 30.27 145 ILE A O 1
ATOM 1139 N N . LYS A 1 146 ? -39.507 28.674 -4.406 1.00 27.35 146 LYS A N 1
ATOM 1140 C CA . LYS A 1 146 ? -40.347 29.493 -3.536 1.00 31.13 146 LYS A CA 1
ATOM 1141 C C . LYS A 1 146 ? -41.040 30.629 -4.293 1.00 33.60 146 LYS A C 1
ATOM 1142 O O . LYS A 1 146 ? -42.246 30.821 -4.155 1.00 35.22 146 LYS A O 1
ATOM 1148 N N . ASN A 1 147 ? -40.282 31.365 -5.101 1.00 37.00 147 ASN A N 1
ATOM 1149 C CA . ASN A 1 147 ? -40.842 32.476 -5.872 1.00 43.03 147 ASN A CA 1
ATOM 1150 C C . ASN A 1 147 ? -42.035 32.074 -6.749 1.00 44.11 147 ASN A C 1
ATOM 1151 O O . ASN A 1 147 ? -43.167 32.483 -6.476 1.00 46.81 147 ASN A O 1
ATOM 1156 N N . GLN A 1 148 ? -41.794 31.283 -7.795 1.00 43.33 148 GLN A N 1
ATOM 1157 C CA . GLN A 1 148 ? -42.877 30.859 -8.686 1.00 43.30 148 GLN A CA 1
ATOM 1158 C C . GLN A 1 148 ? -43.402 29.472 -8.350 1.00 41.99 148 GLN A C 1
ATOM 1159 O O . GLN A 1 148 ? -42.752 28.467 -8.644 1.00 41.67 148 GLN A O 1
ATOM 1165 N N . PRO A 1 149 ? -44.605 29.396 -7.760 1.00 41.52 149 PRO A N 1
ATOM 1166 C CA . PRO A 1 149 ? -45.212 28.113 -7.389 1.00 40.94 149 PRO A CA 1
ATOM 1167 C C . PRO A 1 149 ? -45.422 27.192 -8.588 1.00 41.31 149 PRO A C 1
ATOM 1168 O O . PRO A 1 149 ? -45.606 27.659 -9.722 1.00 41.22 149 PRO A O 1
ATOM 1172 N N . GLY A 1 150 ? -45.395 25.886 -8.327 1.00 37.94 150 GLY A N 1
ATOM 1173 C CA . GLY A 1 150 ? -45.576 24.903 -9.381 1.00 36.19 150 GLY A CA 1
ATOM 1174 C C . GLY A 1 150 ? -44.294 24.616 -10.143 1.00 32.02 150 GLY A C 1
ATOM 1175 O O . GLY A 1 150 ? -44.170 23.586 -10.806 1.00 32.92 150 GLY A O 1
ATOM 1176 N N . GLN A 1 151 ? -43.341 25.536 -10.045 1.00 29.95 151 GLN A N 1
ATOM 1177 C CA . GLN A 1 151 ? -42.059 25.411 -10.721 1.00 27.42 151 GLN A CA 1
ATOM 1178 C C . GLN A 1 151 ? -41.022 24.656 -9.887 1.00 27.07 151 GLN A C 1
ATOM 1179 O O . GLN A 1 151 ? -41.057 24.670 -8.657 1.00 26.12 151 GLN A O 1
ATOM 1185 N N . LYS A 1 152 ? -40.090 24.013 -10.575 1.00 24.87 152 LYS A N 1
ATOM 1186 C CA . LYS A 1 152 ? -39.028 23.273 -9.914 1.00 23.02 152 LYS A CA 1
ATOM 1187 C C . LYS A 1 152 ? -37.714 23.402 -10.660 1.00 20.29 152 LYS A C 1
ATOM 1188 O O . LYS A 1 152 ? -37.686 23.730 -11.852 1.00 17.91 152 LYS A O 1
ATOM 1194 N N . GLY A 1 153 ? -36.621 23.177 -9.936 1.00 15.41 153 GLY A N 1
ATOM 1195 C CA . GLY A 1 153 ? -35.311 23.207 -10.546 1.00 14.85 153 GLY A CA 1
ATOM 1196 C C . GLY A 1 153 ? -35.121 21.833 -11.193 1.00 13.15 153 GLY A C 1
ATOM 1197 O O . GLY A 1 153 ? -36.102 21.116 -11.411 1.00 15.71 153 GLY A O 1
ATOM 1198 N N . ASP A 1 154 ? -33.878 21.456 -11.464 1.00 14.65 154 ASP A N 1
ATOM 1199 C CA . ASP A 1 154 ? -33.577 20.174 -12.100 1.00 16.00 154 ASP A CA 1
ATOM 1200 C C . ASP A 1 154 ? -32.844 19.163 -11.230 1.00 13.37 154 ASP A C 1
ATOM 1201 O O . ASP A 1 154 ? -32.283 19.502 -10.190 1.00 14.43 154 ASP A O 1
ATOM 1206 N N . LEU A 1 155 ? -32.862 17.910 -11.687 1.00 14.53 155 LEU A N 1
ATOM 1207 C CA . LEU A 1 155 ? -32.127 16.835 -11.034 1.00 14.29 155 LEU A CA 1
ATOM 1208 C C . LEU A 1 155 ? -30.848 16.723 -11.856 1.00 14.89 155 LEU A C 1
ATOM 1209 O O . LEU A 1 155 ? -30.891 16.666 -13.092 1.00 15.26 155 LEU A O 1
ATOM 1214 N N . ILE A 1 156 ? -29.709 16.714 -11.176 1.00 16.25 156 ILE A N 1
ATOM 1215 C CA . ILE A 1 156 ? -28.422 16.602 -11.843 1.00 15.71 156 ILE A CA 1
ATOM 1216 C C . ILE A 1 156 ? -27.762 15.277 -11.444 1.00 17.09 156 ILE A C 1
ATOM 1217 O O . ILE A 1 156 ? -27.501 15.036 -10.263 1.00 16.56 156 ILE A O 1
ATOM 1222 N N . LEU A 1 157 ? -27.511 14.419 -12.429 1.00 15.19 157 LEU A N 1
ATOM 1223 C CA . LEU A 1 157 ? -26.879 13.127 -12.178 1.00 15.96 157 LEU A CA 1
ATOM 1224 C C . LEU A 1 157 ? -25.391 13.149 -12.502 1.00 15.63 157 LEU A C 1
ATOM 1225 O O . LEU A 1 157 ? -24.989 13.451 -13.631 1.00 16.47 157 LEU A O 1
ATOM 1230 N N . GLU A 1 158 ? -24.570 12.842 -11.503 1.00 15.97 158 GLU A N 1
ATOM 1231 C CA . GLU A 1 158 ? -23.123 12.788 -11.696 1.00 18.84 158 GLU A CA 1
ATOM 1232 C C . GLU A 1 158 ? -22.730 11.337 -11.447 1.00 16.95 158 GLU A C 1
ATOM 1233 O O . GLU A 1 158 ? -23.398 10.633 -10.693 1.00 18.59 158 GLU A O 1
ATOM 1239 N N . PHE A 1 159 ? -21.644 10.886 -12.055 1.00 18.84 159 PHE A N 1
ATOM 1240 C CA . PHE A 1 159 ? -21.261 9.487 -11.907 1.00 18.84 159 PHE A CA 1
ATOM 1241 C C . PHE A 1 159 ? -19.909 9.184 -11.269 1.00 19.77 159 PHE A C 1
ATOM 1242 O O . PHE A 1 159 ? -18.940 9.897 -11.476 1.00 21.27 159 PHE A O 1
ATOM 1250 N N . ASP A 1 160 ? -19.888 8.113 -10.478 1.00 21.22 160 ASP A N 1
ATOM 1251 C CA . ASP A 1 160 ? -18.702 7.616 -9.799 1.00 21.57 160 ASP A CA 1
ATOM 1252 C C . ASP A 1 160 ? -18.429 6.275 -10.469 1.00 21.62 160 ASP A C 1
ATOM 1253 O O . ASP A 1 160 ? -18.992 5.244 -10.077 1.00 20.20 160 ASP A O 1
ATOM 1258 N N . ILE A 1 161 ? -17.563 6.311 -11.482 1.00 21.56 161 ILE A N 1
ATOM 1259 C CA . ILE A 1 161 ? -17.219 5.147 -12.309 1.00 20.80 161 ILE A CA 1
ATOM 1260 C C . ILE A 1 161 ? -16.116 4.220 -11.781 1.00 23.43 161 ILE A C 1
ATOM 1261 O O . ILE A 1 161 ? -14.963 4.622 -11.661 1.00 23.53 161 ILE A O 1
ATOM 1266 N N . CYS A 1 162 ? -16.474 2.969 -11.501 1.00 23.77 162 CYS A N 1
ATOM 1267 C CA . CYS A 1 162 ? -15.515 1.995 -10.982 1.00 28.46 162 CYS A CA 1
ATOM 1268 C C . CYS A 1 162 ? -14.805 1.251 -12.111 1.00 27.24 162 CYS A C 1
ATOM 1269 O O . CYS A 1 162 ? -15.442 0.526 -12.876 1.00 27.00 162 CYS A O 1
ATOM 1272 N N . PHE A 1 163 ? -13.493 1.440 -12.214 1.00 27.73 163 PHE A N 1
ATOM 1273 C CA . PHE A 1 163 ? -12.699 0.761 -13.235 1.00 28.83 163 PHE A CA 1
ATOM 1274 C C . PHE A 1 163 ? -12.428 -0.659 -12.745 1.00 30.78 163 PHE A C 1
ATOM 1275 O O . PHE A 1 163 ? -12.367 -0.908 -11.541 1.00 31.66 163 PHE A O 1
ATOM 1283 N N . PRO A 1 164 ? -12.268 -1.615 -13.672 1.00 32.02 164 PRO A N 1
ATOM 1284 C CA . PRO A 1 164 ? -11.998 -2.995 -13.258 1.00 34.17 164 PRO A CA 1
ATOM 1285 C C . PRO A 1 164 ? -10.616 -3.093 -12.607 1.00 36.55 164 PRO A C 1
ATOM 1286 O O . PRO A 1 164 ? -9.703 -2.355 -12.971 1.00 36.14 164 PRO A O 1
ATOM 1290 N N . LYS A 1 165 ? -10.467 -3.989 -11.638 1.00 39.97 165 LYS A N 1
ATOM 1291 C CA . LYS A 1 165 ? -9.182 -4.152 -10.965 1.00 43.92 165 LYS A CA 1
ATOM 1292 C C . LYS A 1 165 ? -8.159 -4.834 -11.870 1.00 45.32 165 LYS A C 1
ATOM 1293 O O . LYS A 1 165 ? -6.963 -4.539 -11.804 1.00 45.71 165 LYS A O 1
ATOM 1299 N N . SER A 1 166 ? -8.630 -5.737 -12.723 1.00 46.09 166 SER A N 1
ATOM 1300 C CA . SER A 1 166 ? -7.744 -6.449 -13.638 1.00 46.94 166 SER A CA 1
ATOM 1301 C C . SER A 1 166 ? -8.423 -6.865 -14.944 1.00 46.96 166 SER A C 1
ATOM 1302 O O . SER A 1 166 ? -9.649 -6.954 -15.026 1.00 46.50 166 SER A O 1
ATOM 1305 N N . LEU A 1 167 ? -7.603 -7.113 -15.961 1.00 46.79 167 LEU A N 1
ATOM 1306 C CA . LEU A 1 167 ? -8.077 -7.523 -17.277 1.00 46.71 167 LEU A CA 1
ATOM 1307 C C . LEU A 1 167 ? -7.069 -8.477 -17.913 1.00 48.19 167 LEU A C 1
ATOM 1308 O O . LEU A 1 167 ? -5.892 -8.137 -18.059 1.00 47.55 167 LEU A O 1
ATOM 1313 N N . THR A 1 168 ? -7.532 -9.667 -18.288 1.00 48.25 168 THR A N 1
ATOM 1314 C CA . THR A 1 168 ? -6.671 -10.665 -18.919 1.00 48.81 168 THR A CA 1
ATOM 1315 C C . THR A 1 168 ? -6.090 -10.100 -20.212 1.00 49.80 168 THR A C 1
ATOM 1316 O O . THR A 1 168 ? -6.638 -9.157 -20.787 1.00 49.65 168 THR A O 1
ATOM 1320 N N . PRO A 1 169 ? -4.973 -10.676 -20.692 1.00 50.33 169 PRO A N 1
ATOM 1321 C CA . PRO A 1 169 ? -4.340 -10.204 -21.929 1.00 49.96 169 PRO A CA 1
ATOM 1322 C C . PRO A 1 169 ? -5.268 -10.276 -23.140 1.00 49.41 169 PRO A C 1
ATOM 1323 O O . PRO A 1 169 ? -5.142 -9.491 -24.080 1.00 49.35 169 PRO A O 1
ATOM 1327 N N . GLU A 1 170 ? -6.201 -11.220 -23.110 1.00 48.49 170 GLU A N 1
ATOM 1328 C CA . GLU A 1 170 ? -7.153 -11.377 -24.201 1.00 48.36 170 GLU A CA 1
ATOM 1329 C C . GLU A 1 170 ? -8.142 -10.210 -24.195 1.00 46.64 170 GLU A C 1
ATOM 1330 O O . GLU A 1 170 ? -8.502 -9.681 -25.250 1.00 46.19 170 GLU A O 1
ATOM 1336 N N . GLN A 1 171 ? -8.571 -9.817 -22.998 1.00 44.37 171 GLN A N 1
ATOM 1337 C CA . GLN A 1 171 ? -9.514 -8.715 -22.827 1.00 42.30 171 GLN A CA 1
ATOM 1338 C C . GLN A 1 171 ? -8.932 -7.389 -23.301 1.00 40.70 171 GLN A C 1
ATOM 1339 O O . GLN A 1 171 ? -9.616 -6.600 -23.955 1.00 39.88 171 GLN A O 1
ATOM 1345 N N . LYS A 1 172 ? -7.668 -7.145 -22.971 1.00 40.56 172 LYS A N 1
ATOM 1346 C CA . LYS A 1 172 ? -7.008 -5.913 -23.376 1.00 39.90 172 LYS A CA 1
ATOM 1347 C C . LYS A 1 172 ? -6.891 -5.826 -24.891 1.00 38.55 172 LYS A C 1
ATOM 1348 O O . LYS A 1 172 ? -7.101 -4.766 -25.481 1.00 36.41 172 LYS A O 1
ATOM 1354 N N . LYS A 1 173 ? -6.554 -6.947 -25.519 1.00 38.92 173 LYS A N 1
ATOM 1355 C CA . LYS A 1 173 ? -6.428 -6.984 -26.967 1.00 38.70 173 LYS A CA 1
ATOM 1356 C C . LYS A 1 173 ? -7.779 -6.639 -27.592 1.00 37.30 173 LYS A C 1
ATOM 1357 O O . LYS A 1 173 ? -7.846 -5.978 -28.626 1.00 35.37 173 LYS A O 1
ATOM 1363 N N . LEU A 1 174 ? -8.855 -7.086 -26.950 1.00 37.25 174 LEU A N 1
ATOM 1364 C CA . LEU A 1 174 ? -10.200 -6.814 -27.439 1.00 37.07 174 LEU A CA 1
ATOM 1365 C C . LEU A 1 174 ? -10.554 -5.338 -27.270 1.00 36.89 174 LEU A C 1
ATOM 1366 O O . LEU A 1 174 ? -11.226 -4.743 -28.116 1.00 33.94 174 LEU A O 1
ATOM 1371 N N . ILE A 1 175 ? -10.092 -4.751 -26.171 1.00 38.77 175 ILE A N 1
ATOM 1372 C CA . ILE A 1 175 ? -10.352 -3.349 -25.889 1.00 39.03 175 ILE A CA 1
ATOM 1373 C C . ILE A 1 175 ? -9.614 -2.470 -26.886 1.00 40.01 175 ILE A C 1
ATOM 1374 O O . ILE A 1 175 ? -10.140 -1.448 -27.324 1.00 38.76 175 ILE A O 1
ATOM 1379 N N . LYS A 1 176 ? -8.393 -2.867 -27.241 1.00 41.94 176 LYS A N 1
ATOM 1380 C CA . LYS A 1 176 ? -7.604 -2.107 -28.204 1.00 43.00 176 LYS A CA 1
ATOM 1381 C C . LYS A 1 176 ? -8.369 -2.061 -29.518 1.00 43.40 176 LYS A C 1
ATOM 1382 O O . LYS A 1 176 ? -8.510 -1.002 -30.135 1.00 42.28 176 LYS A O 1
ATOM 1388 N N . GLU A 1 177 ? -8.865 -3.222 -29.938 1.00 43.88 177 GLU A N 1
ATOM 1389 C CA . GLU A 1 177 ? -9.628 -3.326 -31.174 1.00 44.76 177 GLU A CA 1
ATOM 1390 C C . GLU A 1 177 ? -10.885 -2.464 -31.117 1.00 44.85 177 GLU A C 1
ATOM 1391 O O . GLU A 1 177 ? -11.210 -1.760 -32.074 1.00 44.03 177 GLU A O 1
ATOM 1397 N N . ALA A 1 178 ? -11.587 -2.523 -29.988 1.00 45.07 178 ALA A N 1
ATOM 1398 C CA . ALA A 1 178 ? -12.816 -1.758 -29.811 1.00 45.92 178 ALA A CA 1
ATOM 1399 C C . ALA A 1 178 ? -12.573 -0.252 -29.804 1.00 46.07 178 ALA A C 1
ATOM 1400 O O . ALA A 1 178 ? -13.108 0.476 -30.642 1.00 45.99 178 ALA A O 1
ATOM 1402 N N . LEU A 1 179 ? -11.766 0.209 -28.855 1.00 46.88 179 LEU A N 1
ATOM 1403 C CA . LEU A 1 179 ? -11.455 1.628 -28.720 1.00 47.36 179 LEU A CA 1
ATOM 1404 C C . LEU A 1 179 ? -10.441 2.104 -29.753 1.00 48.75 179 LEU A C 1
ATOM 1405 O O . LEU A 1 179 ? -10.766 3.056 -30.493 1.00 49.61 179 LEU A O 1
ATOM 1410 N N . GLU B 1 7 ? 10.375 43.615 3.609 1.00 51.13 7 GLU B N 1
ATOM 1411 C CA . GLU B 1 7 ? 11.079 42.468 2.968 1.00 51.66 7 GLU B CA 1
ATOM 1412 C C . GLU B 1 7 ? 10.867 42.497 1.461 1.00 51.51 7 GLU B C 1
ATOM 1413 O O . GLU B 1 7 ? 9.920 43.110 0.970 1.00 51.91 7 GLU B O 1
ATOM 1419 N N . VAL B 1 8 ? 11.752 41.828 0.729 1.00 50.67 8 VAL B N 1
ATOM 1420 C CA . VAL B 1 8 ? 11.651 41.777 -0.722 1.00 49.67 8 VAL B CA 1
ATOM 1421 C C . VAL B 1 8 ? 11.608 40.329 -1.194 1.00 49.13 8 VAL B C 1
ATOM 1422 O O . VAL B 1 8 ? 12.518 39.550 -0.922 1.00 49.35 8 VAL B O 1
ATOM 1426 N N . PRO B 1 9 ? 10.540 39.951 -1.913 1.00 48.84 9 PRO B N 1
ATOM 1427 C CA . PRO B 1 9 ? 10.394 38.582 -2.418 1.00 48.38 9 PRO B CA 1
ATOM 1428 C C . PRO B 1 9 ? 11.445 38.198 -3.458 1.00 48.00 9 PRO B C 1
ATOM 1429 O O . PRO B 1 9 ? 11.872 39.025 -4.263 1.00 47.50 9 PRO B O 1
ATOM 1433 N N . LEU B 1 10 ? 11.861 36.937 -3.422 1.00 47.45 10 LEU B N 1
ATOM 1434 C CA . LEU B 1 10 ? 12.853 36.421 -4.356 1.00 47.32 10 LEU B CA 1
ATOM 1435 C C . LEU B 1 10 ? 12.256 35.247 -5.124 1.00 46.24 10 LEU B C 1
ATOM 1436 O O . LEU B 1 10 ? 12.234 34.118 -4.632 1.00 44.53 10 LEU B O 1
ATOM 1441 N N . LEU B 1 11 ? 11.772 35.520 -6.331 1.00 46.37 11 LEU B N 1
ATOM 1442 C CA . LEU B 1 11 ? 11.170 34.485 -7.162 1.00 46.27 11 LEU B CA 1
ATOM 1443 C C . LEU B 1 11 ? 12.192 33.548 -7.782 1.00 45.76 11 LEU B C 1
ATOM 1444 O O . LEU B 1 11 ? 13.114 33.980 -8.476 1.00 45.64 11 LEU B O 1
ATOM 1449 N N . VAL B 1 12 ? 12.009 32.259 -7.528 1.00 44.40 12 VAL B N 1
ATOM 1450 C CA . VAL B 1 12 ? 12.889 31.226 -8.051 1.00 44.46 12 VAL B CA 1
ATOM 1451 C C . VAL B 1 12 ? 12.035 30.117 -8.651 1.00 44.20 12 VAL B C 1
ATOM 1452 O O . VAL B 1 12 ? 10.834 30.041 -8.389 1.00 44.55 12 VAL B O 1
ATOM 1456 N N . THR B 1 13 ? 12.653 29.260 -9.456 1.00 44.33 13 THR B N 1
ATOM 1457 C CA . THR B 1 13 ? 11.938 28.161 -10.092 1.00 43.21 13 THR B CA 1
ATOM 1458 C C . THR B 1 13 ? 12.263 26.841 -9.409 1.00 43.83 13 THR B C 1
ATOM 1459 O O . THR B 1 13 ? 13.217 26.753 -8.634 1.00 43.35 13 THR B O 1
ATOM 1463 N N . LEU B 1 14 ? 11.466 25.815 -9.694 1.00 41.99 14 LEU B N 1
ATOM 1464 C CA . LEU B 1 14 ? 11.687 24.503 -9.101 1.00 42.42 14 LEU B CA 1
ATOM 1465 C C . LEU B 1 14 ? 13.004 23.892 -9.562 1.00 42.50 14 LEU B C 1
ATOM 1466 O O . LEU B 1 14 ? 13.612 23.097 -8.846 1.00 42.53 14 LEU B O 1
ATOM 1471 N N . GLU B 1 15 ? 13.437 24.263 -10.763 1.00 43.13 15 GLU B N 1
ATOM 1472 C CA . GLU B 1 15 ? 14.685 23.752 -11.313 1.00 43.96 15 GLU B CA 1
ATOM 1473 C C . GLU B 1 15 ? 15.855 24.333 -10.521 1.00 43.17 15 GLU B C 1
ATOM 1474 O O . GLU B 1 15 ? 16.826 23.633 -10.220 1.00 42.32 15 GLU B O 1
ATOM 1480 N N . GLU B 1 16 ? 15.747 25.614 -10.177 1.00 42.46 16 GLU B N 1
ATOM 1481 C CA . GLU B 1 16 ? 16.782 26.298 -9.410 1.00 41.64 16 GLU B CA 1
ATOM 1482 C C . GLU B 1 16 ? 16.828 25.748 -7.986 1.00 41.01 16 GLU B C 1
ATOM 1483 O O . GLU B 1 16 ? 17.870 25.777 -7.334 1.00 41.50 16 GLU B O 1
ATOM 1489 N N . LEU B 1 17 ? 15.690 25.248 -7.512 1.00 39.25 17 LEU B N 1
ATOM 1490 C CA . LEU B 1 17 ? 15.586 24.676 -6.175 1.00 38.62 17 LEU B CA 1
ATOM 1491 C C . LEU B 1 17 ? 16.001 23.208 -6.199 1.00 39.68 17 LEU B C 1
ATOM 1492 O O . LEU B 1 17 ? 16.380 22.634 -5.177 1.00 37.54 17 LEU B O 1
ATOM 1497 N N . TYR B 1 18 ? 15.929 22.604 -7.378 1.00 41.20 18 TYR B N 1
ATOM 1498 C CA . TYR B 1 18 ? 16.291 21.202 -7.538 1.00 44.26 18 TYR B CA 1
ATOM 1499 C C . TYR B 1 18 ? 17.808 21.024 -7.597 1.00 45.42 18 TYR B C 1
ATOM 1500 O O . TYR B 1 18 ? 18.386 20.281 -6.803 1.00 44.79 18 TYR B O 1
ATOM 1509 N N . LEU B 1 19 ? 18.436 21.722 -8.540 1.00 47.09 19 LEU B N 1
ATOM 1510 C CA . LEU B 1 19 ? 19.880 21.654 -8.751 1.00 49.13 19 LEU B CA 1
ATOM 1511 C C . LEU B 1 19 ? 20.670 22.637 -7.895 1.00 49.76 19 LEU B C 1
ATOM 1512 O O . LEU B 1 19 ? 21.590 22.251 -7.174 1.00 49.69 19 LEU B O 1
ATOM 1517 N N . GLY B 1 20 ? 20.310 23.910 -8.000 1.00 49.82 20 GLY B N 1
ATOM 1518 C CA . GLY B 1 20 ? 20.996 24.953 -7.263 1.00 49.82 20 GLY B CA 1
ATOM 1519 C C . GLY B 1 20 ? 21.403 26.027 -8.251 1.00 50.31 20 GLY B C 1
ATOM 1520 O O . GLY B 1 20 ? 21.725 25.724 -9.400 1.00 50.94 20 GLY B O 1
ATOM 1521 N N . LYS B 1 21 ? 21.391 27.282 -7.819 1.00 50.23 21 LYS B N 1
ATOM 1522 C CA . LYS B 1 21 ? 21.754 28.382 -8.703 1.00 50.75 21 LYS B CA 1
ATOM 1523 C C . LYS B 1 21 ? 22.231 29.596 -7.917 1.00 50.45 21 LYS B C 1
ATOM 1524 O O . LYS B 1 21 ? 21.817 29.810 -6.780 1.00 49.25 21 LYS B O 1
ATOM 1530 N N . ARG B 1 22 ? 23.111 30.381 -8.529 1.00 50.18 22 ARG B N 1
ATOM 1531 C CA . ARG B 1 22 ? 23.625 31.590 -7.903 1.00 51.67 22 ARG B CA 1
ATOM 1532 C C . ARG B 1 22 ? 23.128 32.743 -8.774 1.00 52.09 22 ARG B C 1
ATOM 1533 O O . ARG B 1 22 ? 23.777 33.140 -9.743 1.00 53.13 22 ARG B O 1
ATOM 1541 N N . LYS B 1 23 ? 21.957 33.264 -8.427 1.00 51.95 23 LYS B N 1
ATOM 1542 C CA . LYS B 1 23 ? 21.334 34.341 -9.185 1.00 51.80 23 LYS B CA 1
ATOM 1543 C C . LYS B 1 23 ? 21.954 35.705 -8.936 1.00 51.98 23 LYS B C 1
ATOM 1544 O O . LYS B 1 23 ? 22.636 35.914 -7.936 1.00 51.86 23 LYS B O 1
ATOM 1550 N N . LYS B 1 24 ? 21.709 36.629 -9.860 1.00 51.48 24 LYS B N 1
ATOM 1551 C CA . LYS B 1 24 ? 22.215 37.995 -9.755 1.00 52.66 24 LYS B CA 1
ATOM 1552 C C . LYS B 1 24 ? 21.006 38.929 -9.732 1.00 53.01 24 LYS B C 1
ATOM 1553 O O . LYS B 1 24 ? 20.514 39.344 -10.781 1.00 54.45 24 LYS B O 1
ATOM 1559 N N . ILE B 1 25 ? 20.532 39.259 -8.536 1.00 53.32 25 ILE B N 1
ATOM 1560 C CA . ILE B 1 25 ? 19.366 40.123 -8.390 1.00 53.10 25 ILE B CA 1
ATOM 1561 C C . ILE B 1 25 ? 19.736 41.600 -8.360 1.00 53.56 25 ILE B C 1
ATOM 1562 O O . ILE B 1 25 ? 20.803 41.975 -7.873 1.00 52.96 25 ILE B O 1
ATOM 1567 N N . LYS B 1 26 ? 18.846 42.436 -8.888 1.00 54.16 26 LYS B N 1
ATOM 1568 C CA . LYS B 1 26 ? 19.075 43.877 -8.907 1.00 54.70 26 LYS B CA 1
ATOM 1569 C C . LYS B 1 26 ? 18.291 44.537 -7.779 1.00 53.78 26 LYS B C 1
ATOM 1570 O O . LYS B 1 26 ? 17.116 44.233 -7.562 1.00 52.50 26 LYS B O 1
ATOM 1576 N N . VAL B 1 27 ? 18.950 45.437 -7.058 1.00 53.28 27 VAL B N 1
ATOM 1577 C CA . VAL B 1 27 ? 18.320 46.141 -5.949 1.00 53.92 27 VAL B CA 1
ATOM 1578 C C . VAL B 1 27 ? 18.737 47.609 -5.934 1.00 54.47 27 VAL B C 1
ATOM 1579 O O . VAL B 1 27 ? 19.904 47.935 -6.156 1.00 54.33 27 VAL B O 1
ATOM 1583 N N . THR B 1 28 ? 17.780 48.494 -5.676 1.00 55.42 28 THR B N 1
ATOM 1584 C CA . THR B 1 28 ? 18.066 49.922 -5.634 1.00 56.77 28 THR B CA 1
ATOM 1585 C C . THR B 1 28 ? 17.923 50.4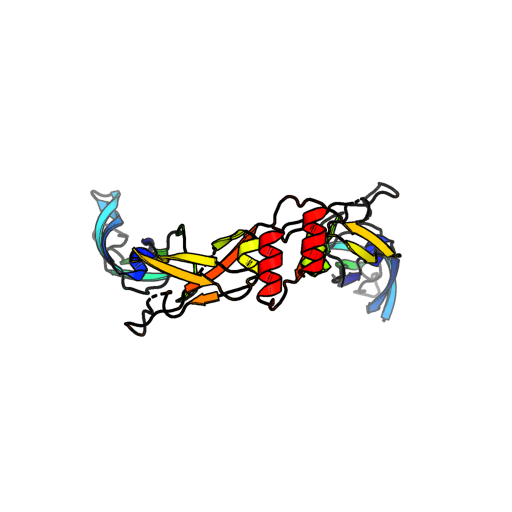70 -4.214 1.00 57.14 28 THR B C 1
ATOM 1586 O O . THR B 1 28 ? 16.904 50.270 -3.550 1.00 55.89 28 THR B O 1
ATOM 1590 N N . ARG B 1 29 ? 18.969 51.151 -3.756 1.00 57.61 29 ARG B N 1
ATOM 1591 C CA . ARG B 1 29 ? 19.004 51.729 -2.417 1.00 59.10 29 ARG B CA 1
ATOM 1592 C C . ARG B 1 29 ? 19.583 53.140 -2.444 1.00 58.58 29 ARG B C 1
ATOM 1593 O O . ARG B 1 29 ? 19.144 54.012 -1.695 1.00 58.93 29 ARG B O 1
ATOM 1601 N N . GLU B 1 40 ? 20.928 54.718 -7.154 1.00 54.68 40 GLU B N 1
ATOM 1602 C CA . GLU B 1 40 ? 21.822 53.713 -6.589 1.00 55.79 40 GLU B CA 1
ATOM 1603 C C . GLU B 1 40 ? 21.261 52.320 -6.866 1.00 56.28 40 GLU B C 1
ATOM 1604 O O . GLU B 1 40 ? 20.538 51.751 -6.047 1.00 55.82 40 GLU B O 1
ATOM 1610 N N . GLU B 1 41 ? 21.601 51.787 -8.035 1.00 57.65 41 GLU B N 1
ATOM 1611 C CA . GLU B 1 41 ? 21.143 50.471 -8.463 1.00 58.75 41 GLU B CA 1
ATOM 1612 C C . GLU B 1 41 ? 22.315 49.492 -8.464 1.00 58.51 41 GLU B C 1
ATOM 1613 O O . GLU B 1 41 ? 23.254 49.642 -9.246 1.00 58.87 41 GLU B O 1
ATOM 1619 N N . ASN B 1 42 ? 22.259 48.493 -7.590 1.00 57.39 42 ASN B N 1
ATOM 1620 C CA . ASN B 1 42 ? 23.322 47.498 -7.506 1.00 56.65 42 ASN B CA 1
ATOM 1621 C C . ASN B 1 42 ? 22.812 46.078 -7.733 1.00 55.12 42 ASN B C 1
ATOM 1622 O O . ASN B 1 42 ? 21.624 45.801 -7.580 1.00 54.57 42 ASN B O 1
ATOM 1627 N N . ILE B 1 43 ? 23.721 45.184 -8.109 1.00 53.93 43 ILE B N 1
ATOM 1628 C CA . ILE B 1 43 ? 23.373 43.789 -8.366 1.00 52.73 43 ILE B CA 1
ATOM 1629 C C . ILE B 1 43 ? 23.978 42.898 -7.286 1.00 51.59 43 ILE B C 1
ATOM 1630 O O . ILE B 1 43 ? 25.190 42.906 -7.073 1.00 52.43 43 ILE B O 1
ATOM 1635 N N . VAL B 1 44 ? 23.132 42.131 -6.607 1.00 48.98 44 VAL B N 1
ATOM 1636 C CA . VAL B 1 44 ? 23.589 41.249 -5.542 1.00 46.81 44 VAL B CA 1
ATOM 1637 C C . VAL B 1 44 ? 23.454 39.780 -5.934 1.00 45.20 44 VAL B C 1
ATOM 1638 O O . VAL B 1 44 ? 22.391 39.336 -6.369 1.00 44.60 44 VAL B O 1
ATOM 1642 N N . GLU B 1 45 ? 24.540 39.030 -5.782 1.00 43.60 45 GLU B N 1
ATOM 1643 C CA . GLU B 1 45 ? 24.525 37.615 -6.114 1.00 42.40 45 GLU B CA 1
ATOM 1644 C C . GLU B 1 45 ? 23.982 36.821 -4.937 1.00 41.10 45 GLU B C 1
ATOM 1645 O O . GLU B 1 45 ? 24.505 36.892 -3.824 1.00 39.16 45 GLU B O 1
ATOM 1651 N N . VAL B 1 46 ? 22.920 36.070 -5.197 1.00 39.50 46 VAL B N 1
ATOM 1652 C CA . VAL B 1 46 ? 22.268 35.266 -4.174 1.00 39.05 46 VAL B CA 1
ATOM 1653 C C . VAL B 1 46 ? 22.321 33.783 -4.510 1.00 38.13 46 VAL B C 1
ATOM 1654 O O . VAL B 1 46 ? 21.837 33.359 -5.557 1.00 37.75 46 VAL B O 1
ATOM 1658 N N . GLU B 1 47 ? 22.910 32.998 -3.617 1.00 38.55 47 GLU B N 1
ATOM 1659 C CA . GLU B 1 47 ? 23.013 31.561 -3.823 1.00 38.94 47 GLU B CA 1
ATOM 1660 C C . GLU B 1 47 ? 21.729 30.847 -3.402 1.00 39.25 47 GLU B C 1
ATOM 1661 O O . GLU B 1 47 ? 21.055 31.262 -2.458 1.00 39.77 47 GLU B O 1
ATOM 1667 N N . ILE B 1 48 ? 21.398 29.773 -4.112 1.00 38.10 48 ILE B N 1
ATOM 1668 C CA . ILE B 1 48 ? 20.200 28.986 -3.825 1.00 37.57 48 ILE B CA 1
ATOM 1669 C C . ILE B 1 48 ? 20.613 27.541 -3.575 1.00 37.76 48 ILE B C 1
ATOM 1670 O O . ILE B 1 48 ? 21.190 26.898 -4.450 1.00 38.08 48 ILE B O 1
ATOM 1675 N N . LYS B 1 49 ? 20.328 27.029 -2.384 1.00 37.64 49 LYS B N 1
ATOM 1676 C CA . LYS B 1 49 ? 20.685 25.653 -2.073 1.00 39.27 49 LYS B CA 1
ATOM 1677 C C . LYS B 1 49 ? 19.532 24.701 -2.360 1.00 39.09 49 LYS B C 1
ATOM 1678 O O . LYS B 1 49 ? 18.363 25.066 -2.243 1.00 38.45 49 LYS B O 1
ATOM 1684 N N . PRO B 1 50 ? 19.857 23.464 -2.759 1.00 40.06 50 PRO B N 1
ATOM 1685 C CA . PRO B 1 50 ? 18.871 22.430 -3.074 1.00 39.52 50 PRO B CA 1
ATOM 1686 C C . PRO B 1 50 ? 17.995 22.086 -1.880 1.00 38.83 50 PRO B C 1
ATOM 1687 O O . PRO B 1 50 ? 18.486 21.924 -0.762 1.00 38.16 50 PRO B O 1
ATOM 1691 N N . GLY B 1 51 ? 16.692 21.985 -2.116 1.00 37.77 51 GLY B N 1
ATOM 1692 C CA . GLY B 1 51 ? 15.786 21.634 -1.041 1.00 36.37 51 GLY B CA 1
ATOM 1693 C C . GLY B 1 51 ? 15.127 22.788 -0.322 1.00 35.36 51 GLY B C 1
ATOM 1694 O O . GLY B 1 51 ? 14.188 22.577 0.438 1.00 36.46 51 GLY B O 1
ATOM 1695 N N . TRP B 1 52 ? 15.606 24.007 -0.538 1.00 36.30 52 TRP B N 1
ATOM 1696 C CA . TRP B 1 52 ? 14.999 25.153 0.128 1.00 37.11 52 TRP B CA 1
ATOM 1697 C C . TRP B 1 52 ? 13.510 25.241 -0.169 1.00 38.74 52 TRP B C 1
ATOM 1698 O O . TRP B 1 52 ? 13.084 25.080 -1.312 1.00 38.72 52 TRP B O 1
ATOM 1709 N N . LYS B 1 53 ? 12.725 25.494 0.873 1.00 40.32 53 LYS B N 1
ATOM 1710 C CA . LYS B 1 53 ? 11.278 25.608 0.739 1.00 42.87 53 LYS B CA 1
ATOM 1711 C C . LYS B 1 53 ? 10.854 27.077 0.761 1.00 43.19 53 LYS B C 1
ATOM 1712 O O . LYS B 1 53 ? 11.653 27.954 1.092 1.00 43.14 53 LYS B O 1
ATOM 1718 N N . ASP B 1 54 ? 9.603 27.342 0.397 1.00 44.30 54 ASP B N 1
ATOM 1719 C CA . ASP B 1 54 ? 9.093 28.708 0.393 1.00 44.67 54 ASP B CA 1
ATOM 1720 C C . ASP B 1 54 ? 9.097 29.304 1.788 1.00 43.57 54 ASP B C 1
ATOM 1721 O O . ASP B 1 54 ? 8.850 28.611 2.775 1.00 43.61 54 ASP B O 1
ATOM 1726 N N . GLY B 1 55 ? 9.374 30.600 1.862 1.00 42.45 55 GLY B N 1
ATOM 1727 C CA . GLY B 1 55 ? 9.406 31.271 3.146 1.00 41.21 55 GLY B CA 1
ATOM 1728 C C . GLY B 1 55 ? 10.823 31.448 3.654 1.00 39.50 55 GLY B C 1
ATOM 1729 O O . GLY B 1 55 ? 11.067 32.275 4.529 1.00 39.83 55 GLY B O 1
ATOM 1730 N N . THR B 1 56 ? 11.756 30.670 3.109 1.00 39.04 56 THR B N 1
ATOM 1731 C CA . THR B 1 56 ? 13.158 30.745 3.516 1.00 36.99 56 THR B CA 1
ATOM 1732 C C . THR B 1 56 ? 13.628 32.199 3.464 1.00 36.23 56 THR B C 1
ATOM 1733 O O . THR B 1 56 ? 13.582 32.838 2.412 1.00 34.45 56 THR B O 1
ATOM 1737 N N . LYS B 1 57 ? 14.080 32.714 4.603 1.00 34.65 57 LYS B N 1
ATOM 1738 C CA . LYS B 1 57 ? 14.553 34.092 4.683 1.00 34.03 57 LYS B CA 1
ATOM 1739 C C . LYS B 1 57 ? 16.075 34.193 4.549 1.00 32.14 57 LYS B C 1
ATOM 1740 O O . LYS B 1 57 ? 16.817 33.414 5.144 1.00 32.49 57 LYS B O 1
ATOM 1746 N N . LEU B 1 58 ? 16.528 35.153 3.747 1.00 29.58 58 LEU B N 1
ATOM 1747 C CA . LEU B 1 58 ? 17.952 35.387 3.537 1.00 26.27 58 LEU B CA 1
ATOM 1748 C C . LEU B 1 58 ? 18.225 36.852 3.859 1.00 27.21 58 LEU B C 1
ATOM 1749 O O . LEU B 1 58 ? 17.440 37.731 3.489 1.00 25.66 58 LEU B O 1
ATOM 1754 N N . THR B 1 59 ? 19.333 37.121 4.540 1.00 26.28 59 THR B N 1
ATOM 1755 C CA . THR B 1 59 ? 19.672 38.489 4.904 1.00 26.50 59 THR B CA 1
ATOM 1756 C C . THR B 1 59 ? 21.063 38.887 4.420 1.00 28.54 59 THR B C 1
ATOM 1757 O O . THR B 1 59 ? 22.044 38.178 4.657 1.00 29.61 59 THR B O 1
ATOM 1761 N N . TYR B 1 60 ? 21.134 40.026 3.736 1.00 27.51 60 TYR B N 1
ATOM 1762 C CA . TYR B 1 60 ? 22.391 40.547 3.211 1.00 30.16 60 TYR B CA 1
ATOM 1763 C C . TYR B 1 60 ? 22.676 41.914 3.830 1.00 31.62 60 TYR B C 1
ATOM 1764 O O . TYR B 1 60 ? 22.005 42.897 3.518 1.00 31.70 60 TYR B O 1
ATOM 1773 N N . SER B 1 61 ? 23.672 41.972 4.707 1.00 32.71 61 SER B N 1
ATOM 1774 C CA . SER B 1 61 ? 24.018 43.221 5.370 1.00 35.45 61 SER B CA 1
ATOM 1775 C C . SER B 1 61 ? 24.670 44.215 4.415 1.00 36.13 61 SER B C 1
ATOM 1776 O O . SER B 1 61 ? 25.330 43.830 3.443 1.00 35.22 61 SER B O 1
ATOM 1779 N N . GLY B 1 62 ? 24.467 45.498 4.697 1.00 37.26 62 GLY B N 1
ATOM 1780 C CA . GLY B 1 62 ? 25.045 46.548 3.878 1.00 38.55 62 GLY B CA 1
ATOM 1781 C C . GLY B 1 62 ? 24.323 46.838 2.577 1.00 38.56 62 GLY B C 1
ATOM 1782 O O . GLY B 1 62 ? 24.603 47.845 1.933 1.00 39.19 62 GLY B O 1
ATOM 1783 N N . GLU B 1 63 ? 23.394 45.967 2.191 1.00 39.58 63 GLU B N 1
ATOM 1784 C CA . GLU B 1 63 ? 22.654 46.141 0.946 1.00 39.33 63 GLU B CA 1
ATOM 1785 C C . GLU B 1 63 ? 21.344 46.890 1.141 1.00 39.45 63 GLU B C 1
ATOM 1786 O O . GLU B 1 63 ? 20.514 46.943 0.232 1.00 40.67 63 GLU B O 1
ATOM 1792 N N . GLY B 1 64 ? 21.160 47.466 2.324 1.00 39.20 64 GLY B N 1
ATOM 1793 C CA . GLY B 1 64 ? 19.945 48.210 2.608 1.00 40.12 64 GLY B CA 1
ATOM 1794 C C . GLY B 1 64 ? 20.140 49.716 2.519 1.00 40.44 64 GLY B C 1
ATOM 1795 O O . GLY B 1 64 ? 21.185 50.193 2.073 1.00 38.19 64 GLY B O 1
ATOM 1796 N N . ASP B 1 65 ? 19.133 50.465 2.956 1.00 42.12 65 ASP B N 1
ATOM 1797 C CA . ASP B 1 65 ? 19.180 51.926 2.922 1.00 43.27 65 ASP B CA 1
ATOM 1798 C C . ASP B 1 65 ? 20.031 52.528 4.034 1.00 43.27 65 ASP B C 1
ATOM 1799 O O . ASP B 1 65 ? 19.989 52.069 5.175 1.00 42.57 65 ASP B O 1
ATOM 1804 N N . GLN B 1 66 ? 20.790 53.567 3.693 1.00 43.00 66 GLN B N 1
ATOM 1805 C CA . GLN B 1 66 ? 21.635 54.269 4.659 1.00 43.84 66 GLN B CA 1
ATOM 1806 C C . GLN B 1 66 ? 20.858 55.483 5.191 1.00 44.49 66 GLN B C 1
ATOM 1807 O O . GLN B 1 66 ? 20.433 56.345 4.419 1.00 42.92 66 GLN B O 1
ATOM 1813 N N . GLU B 1 67 ? 20.673 55.542 6.509 1.00 45.60 67 GLU B N 1
ATOM 1814 C CA . GLU B 1 67 ? 19.925 56.633 7.134 1.00 47.02 67 GLU B CA 1
ATOM 1815 C C . GLU B 1 67 ? 20.684 57.954 7.229 1.00 46.75 67 GLU B C 1
ATOM 1816 O O . GLU B 1 67 ? 20.084 59.027 7.135 1.00 46.45 67 GLU B O 1
ATOM 1822 N N . SER B 1 68 ? 21.995 57.877 7.429 1.00 45.87 68 SER B N 1
ATOM 1823 C CA . SER B 1 68 ? 22.829 59.071 7.540 1.00 46.41 68 SER B CA 1
ATOM 1824 C C . SER B 1 68 ? 24.289 58.770 7.222 1.00 45.74 68 SER B C 1
ATOM 1825 O O . SER B 1 68 ? 24.737 57.628 7.336 1.00 44.26 68 SER B O 1
ATOM 1828 N N . PRO B 1 69 ? 25.050 59.802 6.816 1.00 44.96 69 PRO B N 1
ATOM 1829 C CA . PRO B 1 69 ? 26.470 59.660 6.481 1.00 45.32 69 PRO B CA 1
ATOM 1830 C C . PRO B 1 69 ? 27.259 59.046 7.634 1.00 45.21 69 PRO B C 1
ATOM 1831 O O . PRO B 1 69 ? 28.186 58.268 7.417 1.00 44.75 69 PRO B O 1
ATOM 1835 N N . GLY B 1 70 ? 26.874 59.400 8.857 1.00 45.49 70 GLY B N 1
ATOM 1836 C CA . GLY B 1 70 ? 27.557 58.891 10.032 1.00 46.14 70 GLY B CA 1
ATOM 1837 C C . GLY B 1 70 ? 27.198 57.469 10.417 1.00 47.06 70 GLY B C 1
ATOM 1838 O O . GLY B 1 70 ? 27.610 56.987 11.473 1.00 47.05 70 GLY B O 1
ATOM 1839 N N . THR B 1 71 ? 26.430 56.795 9.565 1.00 47.53 71 THR B N 1
ATOM 1840 C CA . THR B 1 71 ? 26.024 55.417 9.827 1.00 47.69 71 THR B CA 1
ATOM 1841 C C . THR B 1 71 ? 26.050 54.591 8.541 1.00 46.98 71 THR B C 1
ATOM 1842 O O . THR B 1 71 ? 25.818 55.114 7.453 1.00 45.68 71 THR B O 1
ATOM 1846 N N . SER B 1 72 ? 26.328 53.298 8.676 1.00 46.77 72 SER B N 1
ATOM 1847 C CA . SER B 1 72 ? 26.386 52.402 7.524 1.00 46.57 72 SER B CA 1
ATOM 1848 C C . SER B 1 72 ? 24.987 51.959 7.084 1.00 44.42 72 SER B C 1
ATOM 1849 O O . SER B 1 72 ? 24.052 51.950 7.882 1.00 42.89 72 SER B O 1
ATOM 1852 N N . PRO B 1 73 ? 24.831 51.589 5.800 1.00 43.86 73 PRO B N 1
ATOM 1853 C CA . PRO B 1 73 ? 23.561 51.136 5.217 1.00 43.46 73 PRO B CA 1
ATOM 1854 C C . PRO B 1 73 ? 22.962 49.928 5.947 1.00 43.05 73 PRO B C 1
ATOM 1855 O O . PRO B 1 73 ? 23.694 49.063 6.433 1.00 43.77 73 PRO B O 1
ATOM 1859 N N . GLY B 1 74 ? 21.633 49.874 6.017 1.00 41.31 74 GLY B N 1
ATOM 1860 C CA . GLY B 1 74 ? 20.967 48.768 6.689 1.00 39.48 74 GLY B CA 1
ATOM 1861 C C . GLY B 1 74 ? 21.050 47.466 5.910 1.00 38.20 74 GLY B C 1
ATOM 1862 O O . GLY B 1 74 ? 21.727 47.396 4.883 1.00 36.77 74 GLY B O 1
ATOM 1863 N N . ASP B 1 75 ? 20.363 46.432 6.388 1.00 36.10 75 ASP B N 1
ATOM 1864 C CA . ASP B 1 75 ? 20.384 45.138 5.712 1.00 36.53 75 ASP B CA 1
ATOM 1865 C C . ASP B 1 75 ? 19.222 44.968 4.733 1.00 34.79 75 ASP B C 1
ATOM 1866 O O . ASP B 1 75 ? 18.237 45.706 4.783 1.00 32.23 75 ASP B O 1
ATOM 1871 N N . LEU B 1 76 ? 19.364 43.988 3.844 1.00 33.91 76 LEU B N 1
ATOM 1872 C CA . LEU B 1 76 ? 18.356 43.650 2.841 1.00 30.93 76 LEU B CA 1
ATOM 1873 C C . LEU B 1 76 ? 17.811 42.257 3.170 1.00 32.23 76 LEU B C 1
ATOM 1874 O O . LEU B 1 76 ? 18.586 41.309 3.326 1.00 31.24 76 LEU B O 1
ATOM 1879 N N . VAL B 1 77 ? 16.491 42.135 3.281 1.00 32.01 77 VAL B N 1
ATOM 1880 C CA . VAL B 1 77 ? 15.867 40.851 3.597 1.00 34.29 77 VAL B CA 1
ATOM 1881 C C . VAL B 1 77 ? 15.085 40.303 2.410 1.00 34.69 77 VAL B C 1
ATOM 1882 O O . VAL B 1 77 ? 14.230 40.986 1.860 1.00 34.67 77 VAL B O 1
ATOM 1886 N N . LEU B 1 78 ? 15.379 39.063 2.028 1.00 34.64 78 LEU B N 1
ATOM 1887 C CA . LEU B 1 78 ? 14.710 38.419 0.902 1.00 35.46 78 LEU B CA 1
ATOM 1888 C C . LEU B 1 78 ? 13.964 37.169 1.360 1.00 36.53 78 LEU B C 1
ATOM 1889 O O . LEU B 1 78 ? 14.384 36.498 2.300 1.00 36.44 78 LEU B O 1
ATOM 1894 N N . ILE B 1 79 ? 12.859 36.857 0.688 1.00 37.99 79 ILE B N 1
ATOM 1895 C CA . ILE B 1 79 ? 12.056 35.684 1.027 1.00 39.25 79 ILE B CA 1
ATOM 1896 C C . ILE B 1 79 ? 11.852 34.820 -0.215 1.00 40.82 79 ILE B C 1
ATOM 1897 O O . ILE B 1 79 ? 11.313 35.285 -1.222 1.00 41.46 79 ILE B O 1
ATOM 1902 N N . ILE B 1 80 ? 12.275 33.562 -0.140 1.00 40.71 80 ILE B N 1
ATOM 1903 C CA . ILE B 1 80 ? 12.142 32.647 -1.265 1.00 42.13 80 ILE B CA 1
ATOM 1904 C C . ILE B 1 80 ? 10.685 32.478 -1.694 1.00 43.06 80 ILE B C 1
ATOM 1905 O O . ILE B 1 80 ? 9.821 32.138 -0.885 1.00 40.16 80 ILE B O 1
ATOM 1910 N N . GLN B 1 81 ? 10.429 32.719 -2.976 1.00 44.76 81 GLN B N 1
ATOM 1911 C CA . GLN B 1 81 ? 9.092 32.595 -3.552 1.00 46.97 81 GLN B CA 1
ATOM 1912 C C . GLN B 1 81 ? 9.194 31.720 -4.796 1.00 47.03 81 GLN B C 1
ATOM 1913 O O . GLN B 1 81 ? 9.794 32.121 -5.793 1.00 48.06 81 GLN B O 1
ATOM 1919 N N . THR B 1 82 ? 8.610 30.528 -4.741 1.00 46.78 82 THR B N 1
ATOM 1920 C CA . THR B 1 82 ? 8.665 29.615 -5.874 1.00 46.63 82 THR B CA 1
ATOM 1921 C C . THR B 1 82 ? 7.619 29.927 -6.938 1.00 48.10 82 THR B C 1
ATOM 1922 O O . THR B 1 82 ? 6.470 30.244 -6.628 1.00 47.82 82 THR B O 1
ATOM 1926 N N . LYS B 1 83 ? 8.032 29.836 -8.198 1.00 49.34 83 LYS B N 1
ATOM 1927 C CA . LYS B 1 83 ? 7.140 30.093 -9.320 1.00 50.64 83 LYS B CA 1
ATOM 1928 C C . LYS B 1 83 ? 6.408 28.816 -9.692 1.00 50.88 83 LYS B C 1
ATOM 1929 O O . LYS B 1 83 ? 6.868 27.715 -9.390 1.00 50.29 83 LYS B O 1
ATOM 1935 N N . THR B 1 84 ? 5.269 28.971 -10.358 1.00 51.77 84 THR B N 1
ATOM 1936 C CA . THR B 1 84 ? 4.467 27.829 -10.779 1.00 52.13 84 THR B CA 1
ATOM 1937 C C . THR B 1 84 ? 5.166 27.088 -11.914 1.00 52.13 84 THR B C 1
ATOM 1938 O O . THR B 1 84 ? 5.560 27.694 -12.910 1.00 51.62 84 THR B O 1
ATOM 1942 N N . HIS B 1 85 ? 5.317 25.777 -11.762 1.00 52.39 85 HIS B N 1
ATOM 1943 C CA . HIS B 1 85 ? 5.972 24.970 -12.784 1.00 53.76 85 HIS B CA 1
ATOM 1944 C C . HIS B 1 85 ? 4.938 24.333 -13.708 1.00 54.13 85 HIS B C 1
ATOM 1945 O O . HIS B 1 85 ? 4.006 23.670 -13.255 1.00 54.01 85 HIS B O 1
ATOM 1952 N N . PRO B 1 86 ? 5.096 24.533 -15.024 1.00 54.70 86 PRO B N 1
ATOM 1953 C CA . PRO B 1 86 ? 4.197 24.002 -16.053 1.00 54.77 86 PRO B CA 1
ATOM 1954 C C . PRO B 1 86 ? 4.005 22.489 -16.054 1.00 54.39 86 PRO B C 1
ATOM 1955 O O . PRO B 1 86 ? 3.027 21.992 -16.609 1.00 55.50 86 PRO B O 1
ATOM 1959 N N . ARG B 1 87 ? 4.920 21.755 -15.429 1.00 53.72 87 ARG B N 1
ATOM 1960 C CA . ARG B 1 87 ? 4.816 20.299 -15.423 1.00 53.05 87 ARG B CA 1
ATOM 1961 C C . ARG B 1 87 ? 4.893 19.627 -14.056 1.00 52.48 87 ARG B C 1
ATOM 1962 O O . ARG B 1 87 ? 4.750 18.407 -13.965 1.00 52.51 87 ARG B O 1
ATOM 1970 N N . PHE B 1 88 ? 5.114 20.401 -12.999 1.00 50.55 88 PHE B N 1
ATOM 1971 C CA . PHE B 1 88 ? 5.230 19.818 -11.665 1.00 48.57 88 PHE B CA 1
ATOM 1972 C C . PHE B 1 88 ? 4.631 20.641 -10.526 1.00 46.68 88 PHE B C 1
ATOM 1973 O O . PHE B 1 88 ? 4.487 21.861 -10.624 1.00 47.15 88 PHE B O 1
ATOM 1981 N N . THR B 1 89 ? 4.278 19.948 -9.447 1.00 44.27 89 THR B N 1
ATOM 1982 C CA . THR B 1 89 ? 3.743 20.573 -8.238 1.00 42.15 89 THR B CA 1
ATOM 1983 C C . THR B 1 89 ? 4.566 19.975 -7.109 1.00 42.36 89 THR B C 1
ATOM 1984 O O . THR B 1 89 ? 4.815 18.769 -7.094 1.00 42.72 89 THR B O 1
ATOM 1988 N N . ARG B 1 90 ? 4.994 20.811 -6.171 1.00 42.16 90 ARG B N 1
ATOM 1989 C CA . ARG B 1 90 ? 5.818 20.340 -5.065 1.00 42.41 90 ARG B CA 1
ATOM 1990 C C . ARG B 1 90 ? 5.041 20.024 -3.794 1.00 42.59 90 ARG B C 1
ATOM 1991 O O . ARG B 1 90 ? 4.142 20.762 -3.399 1.00 42.16 90 ARG B O 1
ATOM 1999 N N . ASP B 1 91 ? 5.404 18.913 -3.164 1.00 43.57 91 ASP B N 1
ATOM 2000 C CA . ASP B 1 91 ? 4.794 18.486 -1.913 1.00 46.07 91 ASP B CA 1
ATOM 2001 C C . ASP B 1 91 ? 5.914 18.034 -0.981 1.00 46.17 91 ASP B C 1
ATOM 2002 O O . ASP B 1 91 ? 6.162 16.837 -0.821 1.00 45.49 91 ASP B O 1
ATOM 2007 N N . ASP B 1 92 ? 6.591 19.009 -0.377 1.00 47.45 92 ASP B N 1
ATOM 2008 C CA . ASP B 1 92 ? 7.707 18.745 0.526 1.00 48.17 92 ASP B CA 1
ATOM 2009 C C . ASP B 1 92 ? 8.882 18.214 -0.304 1.00 47.71 92 ASP B C 1
ATOM 2010 O O . ASP B 1 92 ? 9.465 18.948 -1.107 1.00 47.72 92 ASP B O 1
ATOM 2015 N N . CYS B 1 93 ? 9.226 16.944 -0.125 1.00 46.62 93 CYS B N 1
ATOM 2016 C CA . CYS B 1 93 ? 10.328 16.357 -0.877 1.00 46.73 93 CYS B CA 1
ATOM 2017 C C . CYS B 1 93 ? 9.810 15.517 -2.037 1.00 45.39 93 CYS B C 1
ATOM 2018 O O . CYS B 1 93 ? 10.559 14.765 -2.659 1.00 45.10 93 CYS B O 1
ATOM 2021 N N . HIS B 1 94 ? 8.522 15.658 -2.328 1.00 44.46 94 HIS B N 1
ATOM 2022 C CA . HIS B 1 94 ? 7.899 14.908 -3.409 1.00 43.74 94 HIS B CA 1
ATOM 2023 C C . HIS B 1 94 ? 7.443 15.802 -4.554 1.00 42.71 94 HIS B C 1
ATOM 2024 O O . HIS B 1 94 ? 7.189 16.994 -4.372 1.00 40.72 94 HIS B O 1
ATOM 2031 N N . LEU B 1 95 ? 7.358 15.213 -5.742 1.00 41.95 95 LEU B N 1
ATOM 2032 C CA . LEU B 1 95 ? 6.916 15.930 -6.928 1.00 41.67 95 LEU B CA 1
ATOM 2033 C C . LEU B 1 95 ? 5.684 15.229 -7.501 1.00 40.88 95 LEU B C 1
ATOM 2034 O O . LEU B 1 95 ? 5.571 14.005 -7.439 1.00 40.75 95 LEU B O 1
ATOM 2039 N N . ILE B 1 96 ? 4.756 16.008 -8.044 1.00 39.56 96 ILE B N 1
ATOM 2040 C CA . ILE B 1 96 ? 3.539 15.445 -8.619 1.00 38.61 96 ILE B CA 1
ATOM 2041 C C . ILE B 1 96 ? 3.356 15.951 -10.046 1.00 37.38 96 ILE B C 1
ATOM 2042 O O . ILE B 1 96 ? 3.507 17.144 -10.308 1.00 36.08 96 ILE B O 1
ATOM 2055 N N . LYS B 1 98 ? 0.727 15.787 -13.506 1.00 42.20 98 LYS B N 1
ATOM 2056 C CA . LYS B 1 98 ? -0.548 15.423 -14.113 1.00 44.57 98 LYS B CA 1
ATOM 2057 C C . LYS B 1 98 ? -0.308 15.059 -15.572 1.00 46.23 98 LYS B C 1
ATOM 2058 O O . LYS B 1 98 ? 0.239 15.857 -16.332 1.00 47.82 98 LYS B O 1
ATOM 2064 N N . VAL B 1 99 ? -0.723 13.858 -15.961 1.00 46.89 99 VAL B N 1
ATOM 2065 C CA . VAL B 1 99 ? -0.538 13.391 -17.331 1.00 46.94 99 VAL B CA 1
ATOM 2066 C C . VAL B 1 99 ? -1.870 13.049 -17.995 1.00 46.43 99 VAL B C 1
ATOM 2067 O O . VAL B 1 99 ? -2.578 12.147 -17.544 1.00 47.01 99 VAL B O 1
ATOM 2071 N N . THR B 1 100 ? -2.211 13.775 -19.058 1.00 44.12 100 THR B N 1
ATOM 2072 C CA . THR B 1 100 ? -3.451 13.524 -19.788 1.00 41.55 100 THR B CA 1
ATOM 2073 C C . THR B 1 100 ? -3.240 12.339 -20.726 1.00 39.80 100 THR B C 1
ATOM 2074 O O . THR B 1 100 ? -2.331 12.355 -21.555 1.00 37.90 100 THR B O 1
ATOM 2078 N N . ILE B 1 101 ? -4.080 11.315 -20.590 1.00 36.91 101 ILE B N 1
ATOM 2079 C CA . ILE B 1 101 ? -3.970 10.115 -21.415 1.00 35.33 101 ILE B CA 1
ATOM 2080 C C . ILE B 1 101 ? -5.339 9.565 -21.832 1.00 33.34 101 ILE B C 1
ATOM 2081 O O . ILE B 1 101 ? -6.299 9.629 -21.069 1.00 31.01 101 ILE B O 1
ATOM 2086 N N . PRO B 1 102 ? -5.436 9.013 -23.053 1.00 32.88 102 PRO B N 1
ATOM 2087 C CA . 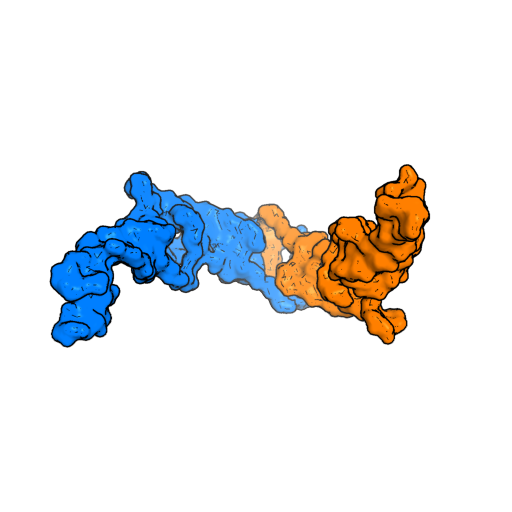PRO B 1 102 ? -6.690 8.445 -23.569 1.00 31.71 102 PRO B CA 1
ATOM 2088 C C . PRO B 1 102 ? -7.105 7.198 -22.785 1.00 30.07 102 PRO B C 1
ATOM 2089 O O . PRO B 1 102 ? -6.257 6.411 -22.365 1.00 27.40 102 PRO B O 1
ATOM 2093 N N . LEU B 1 103 ? -8.413 7.020 -22.604 1.00 29.36 103 LEU B N 1
ATOM 2094 C CA . LEU B 1 103 ? -8.957 5.872 -21.877 1.00 29.51 103 LEU B CA 1
ATOM 2095 C C . LEU B 1 103 ? -8.353 4.533 -22.306 1.00 28.45 103 LEU B C 1
ATOM 2096 O O . LEU B 1 103 ? -8.039 3.684 -21.470 1.00 25.64 103 LEU B O 1
ATOM 2101 N N . VAL B 1 104 ? -8.196 4.337 -23.609 1.00 29.95 104 VAL B N 1
ATOM 2102 C CA . VAL B 1 104 ? -7.648 3.079 -24.102 1.00 32.23 104 VAL B CA 1
ATOM 2103 C C . VAL B 1 104 ? -6.269 2.768 -23.521 1.00 32.56 104 VAL B C 1
ATOM 2104 O O . VAL B 1 104 ? -5.985 1.623 -23.157 1.00 30.79 104 VAL B O 1
ATOM 2108 N N . ARG B 1 105 ? -5.418 3.784 -23.419 1.00 33.86 105 ARG B N 1
ATOM 2109 C CA . ARG B 1 105 ? -4.081 3.586 -22.868 1.00 35.99 105 ARG B CA 1
ATOM 2110 C C . ARG B 1 105 ? -4.161 3.228 -21.383 1.00 35.88 105 ARG B C 1
ATOM 2111 O O . ARG B 1 105 ? -3.381 2.410 -20.888 1.00 35.17 105 ARG B O 1
ATOM 2119 N N . ALA B 1 106 ? -5.114 3.834 -20.677 1.00 35.02 106 ALA B N 1
ATOM 2120 C CA . ALA B 1 106 ? -5.281 3.571 -19.253 1.00 34.21 106 ALA B CA 1
ATOM 2121 C C . ALA B 1 106 ? -5.689 2.127 -18.976 1.00 33.69 106 ALA B C 1
ATOM 2122 O O . ALA B 1 106 ? -5.316 1.558 -17.950 1.00 31.12 106 ALA B O 1
ATOM 2124 N N . LEU B 1 107 ? -6.446 1.531 -19.894 1.00 33.88 107 LEU B N 1
ATOM 2125 C CA . LEU B 1 107 ? -6.907 0.155 -19.727 1.00 35.33 107 LEU B CA 1
ATOM 2126 C C . LEU B 1 107 ? -5.954 -0.895 -20.311 1.00 37.44 107 LEU B C 1
ATOM 2127 O O . LEU B 1 107 ? -5.821 -1.992 -19.765 1.00 37.26 107 LEU B O 1
ATOM 2132 N N . THR B 1 108 ? -5.295 -0.563 -21.418 1.00 38.97 108 THR B N 1
ATOM 2133 C CA . THR B 1 108 ? -4.393 -1.513 -22.063 1.00 41.21 108 THR B CA 1
ATOM 2134 C C . THR B 1 108 ? -2.905 -1.346 -21.739 1.00 43.38 108 THR B C 1
ATOM 2135 O O . THR B 1 108 ? -2.177 -2.339 -21.643 1.00 43.51 108 THR B O 1
ATOM 2139 N N . GLY B 1 109 ? -2.453 -0.105 -21.567 1.00 44.03 109 GLY B N 1
ATOM 2140 C CA . GLY B 1 109 ? -1.051 0.134 -21.249 1.00 45.60 109 GLY B CA 1
ATOM 2141 C C . GLY B 1 109 ? -0.396 1.213 -22.096 1.00 46.73 109 GLY B C 1
ATOM 2142 O O . GLY B 1 109 ? -0.895 1.551 -23.172 1.00 45.31 109 GLY B O 1
ATOM 2143 N N . PHE B 1 110 ? 0.724 1.751 -21.613 1.00 48.35 110 PHE B N 1
ATOM 2144 C CA . PHE B 1 110 ? 1.453 2.796 -22.330 1.00 50.31 110 PHE B CA 1
ATOM 2145 C C . PHE B 1 110 ? 2.627 3.310 -21.500 1.00 51.48 110 PHE B C 1
ATOM 2146 O O . PHE B 1 110 ? 2.630 3.185 -20.276 1.00 51.58 110 PHE B O 1
ATOM 2154 N N . THR B 1 111 ? 3.621 3.890 -22.170 1.00 53.20 111 THR B N 1
ATOM 2155 C CA . THR B 1 111 ? 4.787 4.438 -21.481 1.00 54.55 111 THR B CA 1
ATOM 2156 C C . THR B 1 111 ? 4.630 5.952 -21.382 1.00 55.17 111 THR B C 1
ATOM 2157 O O . THR B 1 111 ? 4.350 6.623 -22.377 1.00 54.55 111 THR B O 1
ATOM 2161 N N . CYS B 1 112 ? 4.826 6.484 -20.181 1.00 56.17 112 CYS B N 1
ATOM 2162 C CA . CYS B 1 112 ? 4.675 7.913 -19.946 1.00 56.80 112 CYS B CA 1
ATOM 2163 C C . CYS B 1 112 ? 5.973 8.716 -20.044 1.00 57.66 112 CYS B C 1
ATOM 2164 O O . CYS B 1 112 ? 7.003 8.338 -19.481 1.00 56.85 112 CYS B O 1
ATOM 2167 N N . PRO B 1 113 ? 5.929 9.846 -20.769 1.00 58.69 113 PRO B N 1
ATOM 2168 C CA . PRO B 1 113 ? 7.068 10.745 -20.971 1.00 59.31 113 PRO B CA 1
ATOM 2169 C C . PRO B 1 113 ? 7.256 11.634 -19.744 1.00 59.93 113 PRO B C 1
ATOM 2170 O O . PRO B 1 113 ? 6.291 12.213 -19.240 1.00 60.52 113 PRO B O 1
ATOM 2174 N N . VAL B 1 114 ? 8.492 11.741 -19.266 1.00 60.09 114 VAL B N 1
ATOM 2175 C CA . VAL B 1 114 ? 8.781 12.555 -18.091 1.00 60.21 114 VAL B CA 1
ATOM 2176 C C . VAL B 1 114 ? 10.044 13.399 -18.249 1.00 60.37 114 VAL B C 1
ATOM 2177 O O . VAL B 1 114 ? 11.160 12.884 -18.174 1.00 60.50 114 VAL B O 1
ATOM 2181 N N . THR B 1 115 ? 9.861 14.697 -18.468 1.00 60.17 115 THR B N 1
ATOM 2182 C CA . THR B 1 115 ? 10.987 15.615 -18.607 1.00 59.98 115 THR B CA 1
ATOM 2183 C C . THR B 1 115 ? 11.296 16.172 -17.218 1.00 59.33 115 THR B C 1
ATOM 2184 O O . THR B 1 115 ? 10.732 17.186 -16.804 1.00 58.94 115 THR B O 1
ATOM 2188 N N . THR B 1 116 ? 12.188 15.494 -16.501 1.00 58.94 116 THR B N 1
ATOM 2189 C CA . THR B 1 116 ? 12.557 15.900 -15.149 1.00 57.97 116 THR B CA 1
ATOM 2190 C C . THR B 1 116 ? 13.149 17.302 -15.082 1.00 57.87 116 THR B C 1
ATOM 2191 O O . THR B 1 116 ? 13.338 17.970 -16.101 1.00 57.53 116 THR B O 1
ATOM 2195 N N . LEU B 1 117 ? 13.431 17.739 -13.860 1.00 57.75 117 LEU B N 1
ATOM 2196 C CA . LEU B 1 117 ? 14.016 19.050 -13.621 1.00 58.03 117 LEU B CA 1
ATOM 2197 C C . LEU B 1 117 ? 15.525 18.927 -13.807 1.00 59.06 117 LEU B C 1
ATOM 2198 O O . LEU B 1 117 ? 16.197 18.243 -13.038 1.00 59.87 117 LEU B O 1
ATOM 2203 N N . ASP B 1 118 ? 16.047 19.583 -14.838 1.00 60.85 118 ASP B N 1
ATOM 2204 C CA . ASP B 1 118 ? 17.476 19.552 -15.133 1.00 62.32 118 ASP B CA 1
ATOM 2205 C C . ASP B 1 118 ? 17.848 20.692 -16.077 1.00 63.15 118 ASP B C 1
ATOM 2206 O O . ASP B 1 118 ? 17.442 21.840 -15.873 1.00 63.89 118 ASP B O 1
ATOM 2211 N N . ARG B 1 120 ? 16.400 15.907 -18.637 1.00 67.12 120 ARG B N 1
ATOM 2212 C CA . ARG B 1 120 ? 16.438 14.567 -19.213 1.00 67.59 120 ARG B CA 1
ATOM 2213 C C . ARG B 1 120 ? 15.045 13.955 -19.392 1.00 67.71 120 ARG B C 1
ATOM 2214 O O . ARG B 1 120 ? 14.085 14.367 -18.737 1.00 67.48 120 ARG B O 1
ATOM 2222 N N . ASN B 1 121 ? 14.947 12.974 -20.288 1.00 67.99 121 ASN B N 1
ATOM 2223 C CA . ASN B 1 121 ? 13.683 12.296 -20.574 1.00 67.77 121 ASN B CA 1
ATOM 2224 C C . ASN B 1 121 ? 13.622 10.917 -19.921 1.00 67.65 121 ASN B C 1
ATOM 2225 O O . ASN B 1 121 ? 14.453 10.051 -20.201 1.00 67.54 121 ASN B O 1
ATOM 2230 N N . LEU B 1 122 ? 12.628 10.716 -19.059 1.00 67.25 122 LEU B N 1
ATOM 2231 C CA . LEU B 1 122 ? 12.466 9.441 -18.366 1.00 66.75 122 LEU B CA 1
ATOM 2232 C C . LEU B 1 122 ? 11.128 8.791 -18.720 1.00 66.30 122 LEU B C 1
ATOM 2233 O O . LEU B 1 122 ? 10.076 9.191 -18.215 1.00 66.18 122 LEU B O 1
ATOM 2238 N N . GLN B 1 123 ? 11.181 7.783 -19.588 1.00 65.16 123 GLN B N 1
ATOM 2239 C CA . GLN B 1 123 ? 9.981 7.071 -20.016 1.00 63.43 123 GLN B CA 1
ATOM 2240 C C . GLN B 1 123 ? 9.531 6.044 -18.980 1.00 62.48 123 GLN B C 1
ATOM 2241 O O . GLN B 1 123 ? 10.276 5.129 -18.619 1.00 62.49 123 GLN B O 1
ATOM 2247 N N . ILE B 1 124 ? 8.303 6.214 -18.499 1.00 60.80 124 ILE B N 1
ATOM 2248 C CA . ILE B 1 124 ? 7.745 5.321 -17.497 1.00 58.75 124 ILE B CA 1
ATOM 2249 C C . ILE B 1 124 ? 6.612 4.489 -18.084 1.00 58.57 124 ILE B C 1
ATOM 2250 O O . ILE B 1 124 ? 5.504 4.983 -18.287 1.00 56.77 124 ILE B O 1
AT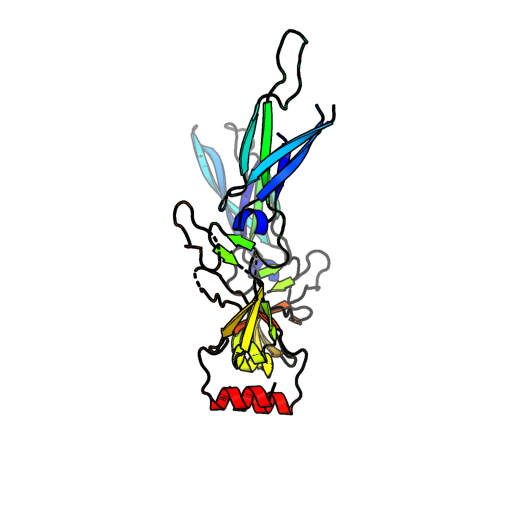OM 2255 N N . PRO B 1 125 ? 6.885 3.209 -18.373 1.00 58.54 125 PRO B N 1
ATOM 2256 C CA . PRO B 1 125 ? 5.880 2.308 -18.939 1.00 58.59 125 PRO B CA 1
ATOM 2257 C C . PRO B 1 125 ? 4.939 1.756 -17.871 1.00 58.81 125 PRO B C 1
ATOM 2258 O O . PRO B 1 125 ? 5.375 1.086 -16.936 1.00 59.44 125 PRO B O 1
ATOM 2262 N N . ILE B 1 126 ? 3.651 2.056 -18.011 1.00 58.35 126 ILE B N 1
ATOM 2263 C CA . ILE B 1 126 ? 2.637 1.577 -17.076 1.00 58.01 126 ILE B CA 1
ATOM 2264 C C . ILE B 1 126 ? 1.885 0.443 -17.768 1.00 57.63 126 ILE B C 1
ATOM 2265 O O . ILE B 1 126 ? 1.368 0.619 -18.875 1.00 57.45 126 ILE B O 1
ATOM 2270 N N . LYS B 1 127 ? 1.826 -0.719 -17.125 1.00 56.65 127 LYS B N 1
ATOM 2271 C CA . LYS B 1 127 ? 1.141 -1.860 -17.718 1.00 56.44 127 LYS B CA 1
ATOM 2272 C C . LYS B 1 127 ? -0.198 -2.158 -17.054 1.00 55.24 127 LYS B C 1
ATOM 2273 O O . LYS B 1 127 ? -1.166 -2.504 -17.735 1.00 55.36 127 LYS B O 1
ATOM 2279 N N . GLU B 1 128 ? -0.251 -2.021 -15.731 1.00 53.23 128 GLU B N 1
ATOM 2280 C CA . GLU B 1 128 ? -1.479 -2.276 -14.983 1.00 51.12 128 GLU B CA 1
ATOM 2281 C C . GLU B 1 128 ? -2.550 -1.235 -15.281 1.00 48.21 128 GLU B C 1
ATOM 2282 O O . GLU B 1 128 ? -2.260 -0.162 -15.813 1.00 47.33 128 GLU B O 1
ATOM 2288 N N . ILE B 1 129 ? -3.792 -1.557 -14.936 1.00 45.28 129 ILE B N 1
ATOM 2289 C CA . ILE B 1 129 ? -4.903 -0.647 -15.180 1.00 42.43 129 ILE B CA 1
ATOM 2290 C C . ILE B 1 129 ? -4.832 0.590 -14.298 1.00 40.19 129 ILE B C 1
ATOM 2291 O O . ILE B 1 129 ? -4.686 0.493 -13.082 1.00 39.17 129 ILE B O 1
ATOM 2296 N N . VAL B 1 130 ? -4.933 1.755 -14.921 1.00 39.54 130 VAL B N 1
ATOM 2297 C CA . VAL B 1 130 ? -4.908 3.007 -14.186 1.00 39.32 130 VAL B CA 1
ATOM 2298 C C . VAL B 1 130 ? -6.306 3.625 -14.188 1.00 38.88 130 VAL B C 1
ATOM 2299 O O . VAL B 1 130 ? -7.000 3.604 -15.205 1.00 36.27 130 VAL B O 1
ATOM 2303 N N . ASN B 1 131 ? -6.721 4.163 -13.045 1.00 37.37 131 ASN B N 1
ATOM 2304 C CA . ASN B 1 131 ? -8.031 4.793 -12.943 1.00 36.09 131 ASN B CA 1
ATOM 2305 C C . ASN B 1 131 ? -7.879 6.229 -12.437 1.00 36.37 131 ASN B C 1
ATOM 2306 O O . ASN B 1 131 ? -6.778 6.652 -12.085 1.00 35.77 131 ASN B O 1
ATOM 2311 N N . PRO B 1 132 ? -8.979 7.003 -12.410 1.00 36.17 132 PRO B N 1
ATOM 2312 C CA . PRO B 1 132 ? -8.956 8.398 -11.952 1.00 36.72 132 PRO B CA 1
ATOM 2313 C C . PRO B 1 132 ? -8.368 8.659 -10.566 1.00 36.42 132 PRO B C 1
ATOM 2314 O O . PRO B 1 132 ? -7.922 9.767 -10.280 1.00 37.34 132 PRO B O 1
ATOM 2318 N N . LYS B 1 133 ? -8.373 7.645 -9.710 1.00 36.49 133 LYS B N 1
ATOM 2319 C CA . LYS B 1 133 ? -7.848 7.794 -8.361 1.00 39.47 133 LYS B CA 1
ATOM 2320 C C . LYS B 1 133 ? -6.462 7.177 -8.204 1.00 39.89 133 LYS B C 1
ATOM 2321 O O . LYS B 1 133 ? -5.949 7.072 -7.093 1.00 39.65 133 LYS B O 1
ATOM 2327 N N . THR B 1 134 ? -5.858 6.776 -9.317 1.00 39.05 134 THR B N 1
ATOM 2328 C CA . THR B 1 134 ? -4.536 6.159 -9.292 1.00 39.53 134 THR B CA 1
ATOM 2329 C C . THR B 1 134 ? -3.409 7.129 -8.950 1.00 40.10 134 THR B C 1
ATOM 2330 O O . THR B 1 134 ? -3.393 8.274 -9.397 1.00 38.38 134 THR B O 1
ATOM 2334 N N . ARG B 1 135 ? -2.466 6.651 -8.146 1.00 43.02 135 ARG B N 1
ATOM 2335 C CA . ARG B 1 135 ? -1.307 7.442 -7.751 1.00 46.07 135 ARG B CA 1
ATOM 2336 C C . ARG B 1 135 ? -0.071 6.555 -7.860 1.00 47.49 135 ARG B C 1
ATOM 2337 O O . ARG B 1 135 ? 0.267 5.829 -6.924 1.00 48.38 135 ARG B O 1
ATOM 2345 N N . LYS B 1 136 ? 0.585 6.605 -9.016 1.00 49.30 136 LYS B N 1
ATOM 2346 C CA . LYS B 1 136 ? 1.776 5.798 -9.260 1.00 52.07 136 LYS B CA 1
ATOM 2347 C C . LYS B 1 136 ? 2.975 6.419 -8.559 1.00 53.61 136 LYS B C 1
ATOM 2348 O O . LYS B 1 136 ? 3.427 7.502 -8.928 1.00 54.18 136 LYS B O 1
ATOM 2354 N N . ILE B 1 137 ? 3.480 5.720 -7.547 1.00 55.82 137 ILE B N 1
ATOM 2355 C CA . ILE B 1 137 ? 4.613 6.187 -6.759 1.00 58.06 137 ILE B CA 1
ATOM 2356 C C . ILE B 1 137 ? 5.903 5.513 -7.199 1.00 59.21 137 ILE B C 1
ATOM 2357 O O . ILE B 1 137 ? 6.030 4.291 -7.121 1.00 59.40 137 ILE B O 1
ATOM 2362 N N . VAL B 1 138 ? 6.862 6.314 -7.652 1.00 60.70 138 VAL B N 1
ATOM 2363 C CA . VAL B 1 138 ? 8.144 5.788 -8.104 1.00 61.61 138 VAL B CA 1
ATOM 2364 C C . VAL B 1 138 ? 9.126 5.638 -6.944 1.00 61.64 138 VAL B C 1
ATOM 2365 O O . VAL B 1 138 ? 9.860 6.569 -6.616 1.00 62.11 138 VAL B O 1
ATOM 2369 N N . ASN B 1 140 ? 12.691 7.835 -6.043 1.00 60.67 140 ASN B N 1
ATOM 2370 C CA . ASN B 1 140 ? 13.776 8.806 -6.082 1.00 60.37 140 ASN B CA 1
ATOM 2371 C C . ASN B 1 140 ? 13.774 9.611 -7.372 1.00 59.92 140 ASN B C 1
ATOM 2372 O O . ASN B 1 140 ? 14.735 9.571 -8.142 1.00 59.50 140 ASN B O 1
ATOM 2377 N N . GLU B 1 141 ? 12.689 10.338 -7.612 1.00 58.57 141 GLU B N 1
ATOM 2378 C CA . GLU B 1 141 ? 12.596 11.159 -8.809 1.00 56.92 141 GLU B CA 1
ATOM 2379 C C . GLU B 1 141 ? 11.937 12.493 -8.476 1.00 54.27 141 GLU B C 1
ATOM 2380 O O . GLU B 1 141 ? 11.521 13.238 -9.365 1.00 54.86 141 GLU B O 1
ATOM 2386 N N . GLY B 1 142 ? 11.852 12.781 -7.180 1.00 50.91 142 GLY B N 1
ATOM 2387 C CA . GLY B 1 142 ? 11.268 14.027 -6.721 1.00 46.05 142 GLY B CA 1
ATOM 2388 C C . GLY B 1 142 ? 12.359 15.035 -6.410 1.00 43.44 142 GLY B C 1
ATOM 2389 O O . GLY B 1 142 ? 13.335 15.147 -7.154 1.00 42.80 142 GLY B O 1
ATOM 2398 N N . PRO B 1 144 ? 15.481 16.771 -4.054 1.00 38.30 144 PRO B N 1
ATOM 2399 C CA . PRO B 1 144 ? 16.585 16.250 -3.245 1.0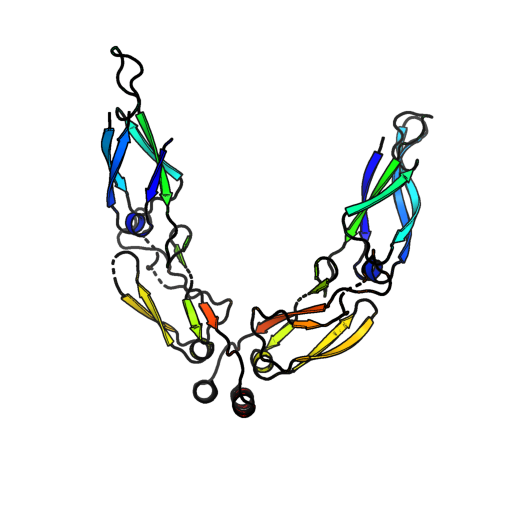0 38.89 144 PRO B CA 1
ATOM 2400 C C . PRO B 1 144 ? 16.272 16.411 -1.759 1.00 39.40 144 PRO B C 1
ATOM 2401 O O . PRO B 1 144 ? 15.782 17.458 -1.338 1.00 40.27 144 PRO B O 1
ATOM 2405 N N . ILE B 1 145 ? 16.532 15.369 -0.974 1.00 39.54 145 ILE B N 1
ATOM 2406 C CA . ILE B 1 145 ? 16.279 15.427 0.460 1.00 40.25 145 ILE B CA 1
ATOM 2407 C C . ILE B 1 145 ? 17.503 15.972 1.184 1.00 39.38 145 ILE B C 1
ATOM 2408 O O . ILE B 1 145 ? 18.640 15.616 0.867 1.00 38.24 145 ILE B O 1
ATOM 2413 N N . LYS B 1 146 ? 17.249 16.833 2.161 1.00 38.12 146 LYS B N 1
ATOM 2414 C CA . LYS B 1 146 ? 18.289 17.478 2.951 1.00 35.58 146 LYS B CA 1
ATOM 2415 C C . LYS B 1 146 ? 19.311 16.537 3.597 1.00 33.60 146 LYS B C 1
ATOM 2416 O O . LYS B 1 146 ? 18.954 15.542 4.234 1.00 33.40 146 LYS B O 1
ATOM 2422 N N . ASN B 1 147 ? 20.586 16.879 3.421 1.00 31.27 147 ASN B N 1
ATOM 2423 C CA . ASN B 1 147 ? 21.714 16.133 3.980 1.00 29.28 147 ASN B CA 1
ATOM 2424 C C . ASN B 1 147 ? 21.757 14.649 3.616 1.00 29.00 147 ASN B C 1
ATOM 2425 O O . ASN B 1 147 ? 22.292 13.839 4.375 1.00 28.54 147 ASN B O 1
ATOM 2430 N N . GLN B 1 148 ? 21.209 14.302 2.453 1.00 29.58 148 GLN B N 1
ATOM 2431 C CA . GLN B 1 148 ? 21.213 12.917 1.974 1.00 34.13 148 GLN B CA 1
ATOM 2432 C C . GLN B 1 148 ? 21.576 12.915 0.488 1.00 33.86 148 GLN B C 1
ATOM 2433 O O . GLN B 1 148 ? 20.708 12.837 -0.382 1.00 34.55 148 GLN B O 1
ATOM 2439 N N . PRO B 1 149 ? 22.878 13.007 0.188 1.00 34.93 149 PRO B N 1
ATOM 2440 C CA . PRO B 1 149 ? 23.450 13.030 -1.163 1.00 37.01 149 PRO B CA 1
ATOM 2441 C C . PRO B 1 149 ? 22.884 12.017 -2.154 1.00 39.10 149 PRO B C 1
ATOM 2442 O O . PRO B 1 149 ? 22.684 10.849 -1.822 1.00 38.49 149 PRO B O 1
ATOM 2446 N N . GLY B 1 150 ? 22.634 12.485 -3.374 1.00 41.50 150 GLY B N 1
ATOM 2447 C CA . GLY B 1 150 ? 22.112 11.624 -4.422 1.00 45.64 150 GLY B CA 1
ATOM 2448 C C . GLY B 1 150 ? 20.722 11.057 -4.202 1.00 47.98 150 GLY B C 1
ATOM 2449 O O . GLY B 1 150 ? 20.154 10.444 -5.108 1.00 48.68 150 GLY B O 1
ATOM 2450 N N . GLN B 1 151 ? 20.173 11.252 -3.007 1.00 49.29 151 GLN B N 1
ATOM 2451 C CA . GLN B 1 151 ? 18.842 10.746 -2.690 1.00 51.64 151 GLN B CA 1
ATOM 2452 C C . GLN B 1 151 ? 17.764 11.811 -2.877 1.00 52.71 151 GLN B C 1
ATOM 2453 O O . GLN B 1 151 ? 17.918 12.954 -2.443 1.00 52.84 151 GLN B O 1
ATOM 2459 N N . LYS B 1 152 ? 16.672 11.428 -3.532 1.00 53.09 152 LYS B N 1
ATOM 2460 C CA . LYS B 1 152 ? 15.570 12.344 -3.787 1.00 53.37 152 LYS B CA 1
ATOM 2461 C C . LYS B 1 152 ? 14.232 11.752 -3.356 1.00 53.25 152 LYS B C 1
ATOM 2462 O O . LYS B 1 152 ? 14.160 10.593 -2.945 1.00 53.47 152 LYS B O 1
ATOM 2468 N N . GLY B 1 153 ? 13.177 12.557 -3.445 1.00 52.61 153 GLY B N 1
ATOM 2469 C CA . GLY B 1 153 ? 11.857 12.095 -3.057 1.00 52.64 153 GLY B CA 1
ATOM 2470 C C . GLY B 1 153 ? 11.155 11.277 -4.127 1.00 52.83 153 GLY B C 1
ATOM 2471 O O . GLY B 1 153 ? 11.674 11.093 -5.230 1.00 50.90 153 GLY B O 1
ATOM 2472 N N . ASP B 1 154 ? 9.963 10.788 -3.797 1.00 53.35 154 ASP B N 1
ATOM 2473 C CA . ASP B 1 154 ? 9.182 9.983 -4.725 1.00 54.39 154 ASP B CA 1
ATOM 2474 C C . ASP B 1 154 ? 8.485 10.827 -5.781 1.00 54.30 154 ASP B C 1
ATOM 2475 O O . ASP B 1 154 ? 8.132 11.982 -5.539 1.00 54.17 154 ASP B O 1
ATOM 2480 N N . LEU B 1 155 ? 8.304 10.235 -6.957 1.00 54.00 155 LEU B N 1
ATOM 2481 C CA . LEU B 1 155 ? 7.630 10.889 -8.071 1.00 53.96 155 LEU B CA 1
ATOM 2482 C C . LEU B 1 155 ? 6.217 10.324 -8.148 1.00 53.25 155 LEU B C 1
ATOM 2483 O O . LEU B 1 155 ? 6.032 9.152 -8.475 1.00 54.41 155 LEU B O 1
ATOM 2488 N N . ILE B 1 156 ? 5.223 11.151 -7.842 1.00 51.66 156 ILE B N 1
ATOM 2489 C CA . ILE B 1 156 ? 3.834 10.704 -7.877 1.00 50.23 156 ILE B CA 1
ATOM 2490 C C . ILE B 1 156 ? 3.180 11.040 -9.214 1.00 48.42 156 ILE B C 1
ATOM 2491 O O . ILE B 1 156 ? 3.057 12.208 -9.583 1.00 47.08 156 ILE B O 1
ATOM 2496 N N . LEU B 1 157 ? 2.758 10.003 -9.932 1.00 47.50 157 LEU B N 1
ATOM 2497 C CA . LEU B 1 157 ? 2.121 10.168 -11.236 1.00 46.38 157 LEU B CA 1
ATOM 2498 C C . LEU B 1 157 ? 0.596 10.133 -11.144 1.00 45.77 157 LEU B C 1
ATOM 2499 O O . LEU B 1 157 ? 0.015 9.125 -10.747 1.00 43.80 157 LEU B O 1
ATOM 2504 N N . GLU B 1 158 ? -0.046 11.240 -11.508 1.00 46.42 158 GLU B N 1
ATOM 2505 C CA . GLU B 1 158 ? -1.505 11.319 -11.491 1.00 46.96 158 GLU B CA 1
ATOM 2506 C C . GLU B 1 158 ? -1.969 11.323 -12.943 1.00 46.86 158 GLU B C 1
ATOM 2507 O O . GLU B 1 158 ? -1.331 11.930 -13.804 1.00 47.05 158 GLU B O 1
ATOM 2513 N N . PHE B 1 159 ? -3.081 10.652 -13.215 1.00 46.58 159 PHE B N 1
ATOM 2514 C CA . PHE B 1 159 ? -3.570 10.558 -14.583 1.00 46.43 159 PHE B CA 1
ATOM 2515 C C . PHE B 1 159 ? -4.914 11.202 -14.883 1.00 46.00 159 PHE B C 1
ATOM 2516 O O . PHE B 1 159 ? -5.876 11.062 -14.129 1.00 45.11 159 PHE B O 1
ATOM 2524 N N . ASP B 1 160 ? -4.956 11.911 -16.007 1.00 45.68 160 ASP B N 1
ATOM 2525 C CA . ASP B 1 160 ? -6.158 12.583 -16.466 1.00 45.68 160 ASP B CA 1
ATOM 2526 C C . ASP B 1 160 ? -6.702 11.785 -17.656 1.00 44.42 160 ASP B C 1
ATOM 2527 O O . ASP B 1 160 ? -6.460 12.127 -18.815 1.00 44.77 160 ASP B O 1
ATOM 2532 N N . ILE B 1 161 ? -7.432 10.715 -17.347 1.00 41.43 161 ILE B N 1
ATOM 2533 C CA . ILE B 1 161 ? -8.003 9.824 -18.356 1.00 38.23 161 ILE B CA 1
ATOM 2534 C C . ILE B 1 161 ? -9.080 10.471 -19.233 1.00 37.32 161 ILE B C 1
ATOM 2535 O O . ILE B 1 161 ? -10.140 10.874 -18.751 1.00 36.99 161 ILE B O 1
ATOM 2540 N N . CYS B 1 162 ? -8.797 10.552 -20.530 1.00 35.78 162 CYS B N 1
ATOM 2541 C CA . CYS B 1 162 ? -9.708 11.147 -21.505 1.00 35.18 162 CYS B CA 1
ATOM 2542 C C . CYS B 1 162 ? -10.684 10.110 -22.071 1.00 32.54 162 CYS B C 1
ATOM 2543 O O . CYS B 1 162 ? -10.264 9.125 -22.675 1.00 30.28 162 CYS B O 1
ATOM 2546 N N . PHE B 1 163 ? -11.981 10.330 -21.877 1.00 30.19 163 PHE B N 1
ATOM 2547 C CA . PHE B 1 163 ? -12.992 9.396 -22.381 1.00 28.44 163 PHE B CA 1
ATOM 2548 C C . PHE B 1 163 ? -13.432 9.723 -23.805 1.00 27.89 163 PHE B C 1
ATOM 2549 O O . PHE B 1 163 ? -13.394 10.879 -24.226 1.00 27.72 163 PHE B O 1
ATOM 2557 N N . PRO B 1 164 ? -13.856 8.701 -24.566 1.00 27.89 164 PRO B N 1
ATOM 2558 C CA . PRO B 1 164 ? -14.308 8.911 -25.942 1.00 28.54 164 PRO B CA 1
ATOM 2559 C C . PRO B 1 164 ? -15.580 9.758 -25.911 1.00 27.51 164 PRO B C 1
ATOM 2560 O O . PRO B 1 164 ? -16.425 9.578 -25.034 1.00 25.58 164 PRO B O 1
ATOM 2564 N N . LYS B 1 165 ? -15.714 10.683 -26.852 1.00 27.66 165 LYS B N 1
ATOM 2565 C CA . LYS B 1 165 ? -16.903 11.531 -26.916 1.00 30.56 165 LYS B CA 1
ATOM 2566 C C . LYS B 1 165 ? -18.119 10.666 -27.282 1.00 31.24 165 LYS B C 1
ATOM 2567 O O . LYS B 1 165 ? -19.221 10.851 -26.752 1.00 27.68 165 LYS B O 1
ATOM 2573 N N . SER B 1 166 ? -17.908 9.721 -28.193 1.00 30.02 166 SER B N 1
ATOM 2574 C CA . SER B 1 166 ? -18.982 8.828 -28.628 1.00 30.51 166 SER B CA 1
ATOM 2575 C C . SER B 1 166 ? -18.411 7.545 -29.221 1.00 30.80 166 SER B C 1
ATOM 2576 O O . SER B 1 166 ? -17.257 7.505 -29.645 1.00 29.52 166 SER B O 1
ATOM 2579 N N . LEU B 1 167 ? -19.231 6.502 -29.245 1.00 29.76 167 LEU B N 1
ATOM 2580 C CA . LEU B 1 167 ? -18.826 5.216 -29.795 1.00 30.78 167 LEU B CA 1
ATOM 2581 C C . LEU B 1 167 ? -19.947 4.687 -30.672 1.00 31.55 167 LEU B C 1
ATOM 2582 O O . LEU B 1 167 ? -21.114 4.994 -30.437 1.00 29.97 167 LEU B O 1
ATOM 2587 N N . THR B 1 168 ? -19.586 3.899 -31.680 1.00 33.45 168 THR B N 1
ATOM 2588 C CA . THR B 1 168 ? -20.570 3.320 -32.589 1.00 35.21 168 THR B CA 1
ATOM 2589 C C . THR B 1 168 ? -21.215 2.104 -31.929 1.00 35.77 168 THR B C 1
ATOM 2590 O O . THR B 1 168 ? -20.639 1.505 -31.022 1.00 34.78 168 THR B O 1
ATOM 2594 N N . PRO B 1 169 ? -22.424 1.728 -32.375 1.00 35.86 169 PRO B N 1
ATOM 2595 C CA . PRO B 1 169 ? -23.116 0.573 -31.800 1.00 35.72 169 PRO B CA 1
ATOM 2596 C C . PRO B 1 169 ? -22.246 -0.681 -31.784 1.00 35.38 169 PRO B C 1
ATOM 2597 O O . PRO B 1 169 ? -22.363 -1.511 -30.886 1.00 35.16 169 PRO B O 1
ATOM 2601 N N . GLU B 1 170 ? -21.364 -0.804 -32.770 1.00 35.55 170 GLU B N 1
ATOM 2602 C CA . GLU B 1 170 ? -20.492 -1.967 -32.866 1.00 36.42 170 GLU B CA 1
ATOM 2603 C C . GLU B 1 170 ? -19.357 -1.927 -31.848 1.00 36.60 170 GLU B C 1
ATOM 2604 O O . GLU B 1 170 ? -18.928 -2.964 -31.339 1.00 36.10 170 GLU B O 1
ATOM 2610 N N . GLN B 1 171 ? -18.856 -0.732 -31.564 1.00 34.65 171 GLN B N 1
ATOM 2611 C CA . GLN B 1 171 ? -17.779 -0.601 -30.595 1.00 34.10 171 GLN B CA 1
ATOM 2612 C C . GLN B 1 171 ? -18.316 -0.984 -29.226 1.00 32.06 171 GLN B C 1
ATOM 2613 O O . GLN B 1 171 ? -17.667 -1.717 -28.479 1.00 32.94 171 GLN B O 1
ATOM 2619 N N . LYS B 1 172 ? -19.515 -0.500 -28.914 1.00 31.70 172 LYS B N 1
ATOM 2620 C CA . LYS B 1 172 ? -20.146 -0.787 -27.631 1.00 31.63 172 LYS B CA 1
ATOM 2621 C C . LYS B 1 172 ? -20.375 -2.282 -27.448 1.00 31.02 172 LYS B C 1
ATOM 2622 O O . LYS B 1 172 ? -20.164 -2.817 -26.362 1.00 28.78 172 LYS B O 1
ATOM 2628 N N . LYS B 1 173 ? -20.806 -2.960 -28.507 1.00 32.00 173 LYS B N 1
ATOM 2629 C CA . LYS B 1 173 ? -21.030 -4.399 -28.420 1.00 33.57 173 LYS B CA 1
ATOM 2630 C C . LYS B 1 173 ? -19.719 -5.117 -28.097 1.00 31.85 173 LYS B C 1
ATOM 2631 O O . LYS B 1 173 ? -19.677 -5.998 -27.239 1.00 31.88 173 LYS B O 1
ATOM 2637 N N . LEU B 1 174 ? -18.651 -4.732 -28.786 1.00 30.69 174 LEU B N 1
ATOM 2638 C CA . LEU B 1 174 ? -17.339 -5.329 -28.560 1.00 30.92 174 LEU B CA 1
ATOM 2639 C C . LEU B 1 174 ? -16.870 -5.047 -27.135 1.00 29.52 174 LEU B C 1
ATOM 2640 O O . LEU B 1 174 ? -16.278 -5.904 -26.482 1.00 28.70 174 LEU B O 1
ATOM 2645 N N . ILE B 1 175 ? -17.144 -3.842 -26.652 1.00 28.19 175 ILE B N 1
ATOM 2646 C CA . ILE B 1 175 ? -16.745 -3.476 -25.298 1.00 28.60 175 ILE B CA 1
ATOM 2647 C C . ILE B 1 175 ? -17.445 -4.362 -24.266 1.00 28.24 175 ILE B C 1
ATOM 2648 O O . ILE B 1 175 ? -16.808 -4.852 -23.336 1.00 28.41 175 ILE B O 1
ATOM 2653 N N . LYS B 1 176 ? -18.745 -4.587 -24.438 1.00 30.23 176 LYS B N 1
ATOM 2654 C CA . LYS B 1 176 ? -19.490 -5.430 -23.506 1.00 33.77 176 LYS B CA 1
ATOM 2655 C C . LYS B 1 176 ? -18.943 -6.855 -23.506 1.00 35.16 176 LYS B C 1
ATOM 2656 O O . LYS B 1 176 ? -18.878 -7.505 -22.466 1.00 35.91 176 LYS B O 1
ATOM 2662 N N . GLU B 1 177 ? -18.549 -7.336 -24.679 1.00 37.16 177 GLU B N 1
ATOM 2663 C CA . GLU B 1 177 ? -17.999 -8.679 -24.801 1.00 37.58 177 GLU B CA 1
ATOM 2664 C C . GLU B 1 177 ? -16.629 -8.751 -24.129 1.00 38.91 177 GLU B C 1
ATOM 2665 O O . GLU B 1 177 ? -16.301 -9.740 -23.469 1.00 37.52 177 GLU B O 1
ATOM 2671 N N . ALA B 1 178 ? -15.838 -7.692 -24.287 1.00 38.43 178 ALA B N 1
ATOM 2672 C CA . ALA B 1 178 ? -14.507 -7.634 -23.699 1.00 39.98 178 ALA B CA 1
ATOM 2673 C C . ALA B 1 178 ? -14.557 -7.541 -22.175 1.00 41.12 178 ALA B C 1
ATOM 2674 O O . ALA B 1 178 ? -13.910 -8.321 -21.473 1.00 41.02 178 ALA B O 1
ATOM 2676 N N . LEU B 1 179 ? -15.325 -6.585 -21.664 1.00 41.06 179 LEU B N 1
ATOM 2677 C CA . LEU B 1 179 ? -15.437 -6.400 -20.223 1.00 41.34 179 LEU B CA 1
ATOM 2678 C C . LEU B 1 179 ? -16.424 -7.374 -19.598 1.00 42.44 179 LEU B C 1
ATOM 2679 O O . LEU B 1 179 ? -17.003 -8.190 -20.346 1.00 42.85 179 LEU B O 1
#

Nearest PDB structures (foldseek):
  2q2g-assembly1_B  TM=9.415E-01  e=5.825E-26  Cryptosporidium parvum Iowa II
  8j07-assembly1_u  TM=9.093E-01  e=9.846E-22  Homo sapiens
  8j07-assembly1_v  TM=9.070E-01  e=2.151E-21  Homo sapiens
  3agy-assembly1_A  TM=8.804E-01  e=3.556E-19  Homo sapiens
  6jzb-assembly1_A  TM=7.771E-01  e=6.650E-14  Streptococcus pneumoniae

Organism: Cryptosporidium parvum (strain Iowa II) (NCBI:txid353152)

Sequence (333 aa):
RSHEVPLLVTLEELYLGKRKKIKVTRKRFIEHKVRNEENIVEVEIKPGWKDGTKLTYSGEGDQESPGTSPGDLVLIIQTKTHPRFTRDDCHLIKVTIPLVRALTGFTCPVTTLDNRNLQIPIKEIVNPKTRKIVPNEGPIKNQPGQKGDLILEFDICFPKSLTPEQKKLIKEALEVPLLVTLEELYLGKRKKIKVTREENIVEVEIKPGWKDGTKLTYSGEGDQESPGTSPGDLVLIIQTKTHPRFTRDDCHLIKVTIPLVRALTGFTCPVTTLDRNLQIPIKEIVNPKTRKIVNEGPIKNQPGQKGDLILEFDICFPKSLTPEQKKLIKEAL

CATH classification: 2.60.260.20 (+1 more: 2.60.260.20)

InterPro domains:
  IPR001623 DnaJ domain [PF00226] (1-68)
  IPR001623 DnaJ domain [PR00625] (3-21)
  IPR001623 DnaJ domain [PR00625] (21-36)
  IPR001623 DnaJ domain [PR00625] (43-63)
  IPR001623 DnaJ domain [PR00625] (63-82)
  IPR001623 DnaJ domain [PS50076] (1-71)
  IPR001623 DnaJ domain [SM00271] (1-63)
  IPR001623 DnaJ domain [cd06257] (1-60)
  IPR002939 Chaperone DnaJ, C-terminal [PF01556] (153-310)
  IPR008971 HSP40/DnaJ peptide-binding [SSF49493] (150-242)
  IPR008971 HSP40/DnaJ peptide-binding [SSF49493] (233-321)
  IPR018253 DnaJ domain, conserved site [PS00636] (48-67)
  IPR036869 Chaperone J-domain superfamily [G3DSA:1.10.287.110] (1-138)
  IPR036869 Chaperone J-domain superfamily [SSF46565] (1-100)
  IPR051339 DnaJ homolog subfamily B [PTHR24078] (1-325)

B-factor: mean 34.92, std 13.99, range [10.86, 69.41]

Foldseek 3Di:
DEDEDEDEDELLCLAPKDKDKDKDWEWDQDPNDTDTDIDIDIDTRYHADDFFDKDKAAQPYYDDDHPDGHGIYIYTYDYDDDPPWDADRQFTEEAEDEQVCLAAWDWDWDQASVGDIDTHTDHDRADQVDWDWAPQRRAHPPDGPGGGTYTYGYDYDYDPDDDPVRVVVVVVVD/DAEDEDELLCQAPWDFDWDWDPLPIHTDTHTHYHQDDWQDKDKAAQRAHDPDPVDGHGIDIYTYDYDDDPPWDDDRQEIEEEEDEQVCLPAWDWDWDDARVDTDTRTDGHHDDQVDWDWDLRRDDPPDPPGGHIYTYGYDYDYDPDDDPVVVVVVVVVD

Solvent-accessible surface area: 20386 Å² total

Secondary structure (DSSP, 8-state):
-EEEEEEEE-HHHHHH-EEEEEEEEEEEEETTEEEEEEEEEEEEEPTTPPTT-EEEETT-S--SSTTSPP-EEEEEEEEPP-SS--EETTEE--EEEEHHHHHH-EEEEEE-TT--EEEEEE-S---TT-EEEETT----SSSTT----EEEEEEEE--S---HHHHHHHHHH-/-EEEEE-HHHHHT-EEEEEEEE--EEEEEEEE-TTPPTT-EEEETTSS----TTS----EEEEEEEPPPSS--EETTEE--EEEEHHHHHH-EEEP-B----B--EEE-S---TT-EEE------TT-TT----BEEEEEEEPPS---HHHHHHHHHH-

Radius of gyration: 31.82 Å; Cα contacts (8 Å, |Δi|>4): 685; chains: 2; bounding box: 74×71×75 Å